Protein AF-A0A5A5RMR4-F1 (afdb_monomer)

Structure (mmCIF, N/CA/C/O backbone):
data_AF-A0A5A5RMR4-F1
#
_entry.id   AF-A0A5A5RMR4-F1
#
loop_
_atom_site.group_PDB
_atom_site.id
_atom_site.type_symbol
_atom_site.label_atom_id
_atom_site.label_alt_id
_atom_site.label_comp_id
_atom_site.label_asym_id
_atom_site.label_entity_id
_atom_site.label_seq_id
_atom_site.pdbx_PDB_ins_code
_atom_site.Cartn_x
_atom_site.Cartn_y
_atom_site.Cartn_z
_atom_site.occupancy
_atom_site.B_iso_or_equiv
_atom_site.auth_seq_id
_atom_site.auth_comp_id
_atom_site.auth_asym_id
_atom_site.auth_atom_id
_atom_site.pdbx_PDB_model_num
ATOM 1 N N . MET A 1 1 ? 25.389 14.254 -3.773 1.00 28.27 1 MET A N 1
ATOM 2 C CA . MET A 1 1 ? 24.203 13.886 -2.973 1.00 28.27 1 MET A CA 1
ATOM 3 C C . MET A 1 1 ? 24.109 12.374 -2.969 1.00 28.27 1 MET A C 1
ATOM 5 O O . MET A 1 1 ? 23.881 11.780 -4.014 1.00 28.27 1 MET A O 1
ATOM 9 N N . THR A 1 2 ? 24.446 11.757 -1.842 1.00 30.94 2 THR A N 1
ATOM 10 C CA . THR A 1 2 ? 24.404 10.305 -1.642 1.00 30.94 2 THR A CA 1
ATOM 11 C C . THR A 1 2 ? 22.964 9.814 -1.767 1.00 30.94 2 THR A C 1
ATOM 13 O O . THR A 1 2 ? 22.045 10.480 -1.295 1.00 30.94 2 THR A O 1
ATOM 16 N N . ALA A 1 3 ? 22.752 8.675 -2.435 1.00 36.84 3 ALA A N 1
ATOM 17 C CA . ALA A 1 3 ? 21.470 7.978 -2.390 1.00 36.84 3 ALA A CA 1
ATOM 18 C C . ALA A 1 3 ? 21.053 7.853 -0.917 1.00 36.84 3 ALA A C 1
ATOM 20 O O . ALA A 1 3 ? 21.857 7.383 -0.109 1.00 36.84 3 ALA A O 1
ATOM 21 N N . GLY A 1 4 ? 19.865 8.358 -0.563 1.00 45.19 4 GLY A N 1
ATOM 22 C CA . GLY A 1 4 ? 19.401 8.360 0.824 1.00 45.19 4 GLY A CA 1
ATOM 23 C C . GLY A 1 4 ? 19.537 6.961 1.413 1.00 45.19 4 GLY A C 1
ATOM 24 O O . GLY A 1 4 ? 19.157 5.982 0.768 1.00 45.19 4 GLY A O 1
ATOM 25 N N . ASN A 1 5 ? 20.139 6.870 2.599 1.00 54.69 5 ASN A N 1
ATOM 26 C CA . ASN A 1 5 ? 20.293 5.608 3.314 1.00 54.69 5 ASN A CA 1
ATOM 27 C C . ASN A 1 5 ? 18.913 4.929 3.409 1.00 54.69 5 ASN A C 1
ATOM 29 O O . ASN A 1 5 ? 17.914 5.611 3.640 1.00 54.69 5 ASN A O 1
ATOM 33 N N . ILE A 1 6 ? 18.847 3.609 3.226 1.00 49.94 6 ILE A N 1
ATOM 34 C CA . ILE A 1 6 ? 17.625 2.803 3.364 1.00 49.94 6 ILE A CA 1
ATOM 35 C C . ILE A 1 6 ? 16.852 3.152 4.644 1.00 49.94 6 ILE A C 1
ATOM 37 O O . ILE A 1 6 ? 15.637 3.312 4.604 1.00 49.94 6 ILE A O 1
ATOM 41 N N . GLU A 1 7 ? 17.553 3.417 5.747 1.00 53.84 7 GLU A N 1
ATOM 42 C CA . GLU A 1 7 ? 16.959 3.861 7.014 1.00 53.84 7 GLU A CA 1
ATOM 43 C C . GLU A 1 7 ? 16.270 5.225 6.943 1.00 53.84 7 GLU A C 1
ATOM 45 O O . GLU A 1 7 ? 15.294 5.484 7.645 1.00 53.84 7 GLU A O 1
ATOM 50 N N . GLU A 1 8 ? 16.773 6.125 6.109 1.00 52.47 8 GLU A N 1
ATOM 51 C CA . GLU A 1 8 ? 16.172 7.431 5.878 1.00 52.47 8 GLU A CA 1
ATOM 52 C C . GLU A 1 8 ? 14.944 7.305 4.979 1.00 52.47 8 GLU A C 1
ATOM 54 O O . GLU A 1 8 ? 13.898 7.877 5.266 1.00 52.47 8 GLU A O 1
ATOM 59 N N . GLN A 1 9 ? 15.030 6.477 3.942 1.00 49.06 9 GLN A N 1
ATOM 60 C CA . GLN A 1 9 ? 13.920 6.247 3.031 1.00 49.06 9 GLN A CA 1
ATOM 61 C C . GLN A 1 9 ? 12.782 5.430 3.668 1.00 49.06 9 GLN A C 1
ATOM 63 O O . GLN A 1 9 ? 11.613 5.728 3.433 1.00 49.06 9 GLN A O 1
ATOM 68 N N . LYS A 1 10 ? 13.086 4.517 4.600 1.00 48.91 10 LYS A N 1
ATOM 69 C CA . LYS A 1 10 ? 12.101 3.886 5.498 1.00 48.91 10 LYS A CA 1
ATOM 70 C C . LYS A 1 10 ? 11.350 4.889 6.374 1.00 48.91 10 LYS A C 1
ATOM 72 O O . LYS A 1 10 ? 10.202 4.637 6.724 1.00 48.91 10 LYS A O 1
ATOM 77 N N . LYS A 1 11 ? 11.963 6.023 6.746 1.00 44.25 11 LYS A N 1
ATOM 78 C CA . LYS A 1 11 ? 11.237 7.089 7.464 1.00 44.25 11 LYS A CA 1
ATOM 79 C C . LYS A 1 11 ? 10.205 7.760 6.566 1.00 44.25 11 LYS A C 1
ATOM 81 O O . LYS A 1 11 ? 9.240 8.272 7.113 1.00 44.25 11 LYS A O 1
ATOM 86 N N . TYR A 1 12 ? 10.410 7.780 5.246 1.00 38.97 12 TYR A N 1
ATOM 87 C CA . TYR A 1 12 ? 9.482 8.351 4.262 1.00 38.97 12 TYR A CA 1
ATOM 88 C C . TYR A 1 12 ? 8.471 7.333 3.708 1.00 38.97 12 TYR A C 1
ATOM 90 O O . TYR A 1 12 ? 7.477 7.746 3.109 1.00 38.97 12 TYR A O 1
ATOM 98 N N . ALA A 1 13 ? 8.700 6.029 3.911 1.00 38.00 13 ALA A N 1
ATOM 99 C CA . ALA A 1 13 ? 7.766 4.970 3.547 1.00 38.00 13 ALA A CA 1
ATOM 100 C C . ALA A 1 13 ? 6.474 5.112 4.365 1.00 38.00 13 ALA A C 1
ATOM 102 O O . ALA A 1 13 ? 6.467 4.961 5.587 1.00 38.00 13 ALA A O 1
ATOM 103 N N . ARG A 1 14 ? 5.375 5.427 3.675 1.00 42.88 14 ARG A N 1
ATOM 104 C CA . ARG A 1 14 ? 4.089 5.743 4.300 1.00 42.88 14 ARG A CA 1
ATOM 105 C C . ARG A 1 14 ? 3.431 4.473 4.831 1.00 42.88 14 ARG A C 1
ATOM 107 O O . ARG A 1 14 ? 3.007 3.610 4.070 1.00 42.88 14 ARG A O 1
ATOM 114 N N . GLY A 1 15 ? 3.297 4.384 6.148 1.00 39.25 15 GLY A N 1
ATOM 115 C CA . GLY A 1 15 ? 2.478 3.378 6.818 1.00 39.25 15 GLY A CA 1
ATOM 116 C C . GLY A 1 15 ? 2.772 3.313 8.319 1.00 39.25 15 GLY A C 1
ATOM 117 O O . GLY A 1 15 ? 3.911 3.563 8.722 1.00 39.25 15 GLY A O 1
ATOM 118 N N . PRO A 1 16 ? 1.784 2.977 9.176 1.00 33.75 16 PRO A N 1
ATOM 119 C CA . PRO A 1 16 ? 2.041 2.596 10.555 1.00 33.75 16 PRO A CA 1
ATOM 120 C C . PRO A 1 16 ? 3.264 1.710 10.658 1.00 33.75 16 PRO A C 1
ATOM 122 O O . PRO A 1 16 ? 3.409 0.737 9.926 1.00 33.75 16 PRO A O 1
ATOM 125 N N . MET A 1 17 ? 4.131 2.066 11.597 1.00 41.69 17 MET A N 1
ATOM 126 C CA . MET A 1 17 ? 5.312 1.307 12.002 1.00 41.69 17 MET A CA 1
ATOM 127 C C . MET A 1 17 ? 6.593 1.481 11.174 1.00 41.69 17 MET A C 1
ATOM 129 O O . MET A 1 17 ? 7.562 0.802 11.496 1.00 41.69 17 MET A O 1
ATOM 133 N N . LYS A 1 18 ? 6.668 2.372 10.169 1.00 43.31 18 LYS A N 1
ATOM 134 C CA . LYS A 1 18 ? 7.776 2.359 9.175 1.00 43.31 18 LYS A CA 1
ATOM 135 C C . LYS A 1 18 ? 7.834 1.039 8.376 1.00 43.31 18 LYS A C 1
ATOM 137 O O . LYS A 1 18 ? 8.877 0.677 7.840 1.00 43.31 18 LYS A O 1
ATOM 142 N N . LEU A 1 19 ? 6.705 0.323 8.328 1.00 45.69 19 LEU A N 1
ATOM 143 C CA . LEU A 1 19 ? 6.502 -0.989 7.698 1.00 45.69 19 LEU A CA 1
ATOM 144 C C . LEU A 1 19 ? 5.501 -0.901 6.529 1.00 45.69 19 LEU A C 1
ATOM 146 O O . LEU A 1 19 ? 4.796 -1.860 6.240 1.00 45.69 19 LEU A O 1
ATOM 150 N N . GLY A 1 20 ? 5.356 0.282 5.918 1.00 52.75 20 GLY A N 1
ATOM 151 C CA . GLY A 1 20 ? 4.362 0.553 4.868 1.00 52.75 20 GLY A CA 1
ATOM 152 C C . GLY A 1 20 ? 4.315 -0.486 3.735 1.00 52.75 20 GLY A C 1
ATOM 153 O O . GLY A 1 20 ? 3.216 -0.876 3.335 1.00 52.75 20 GLY A O 1
ATOM 154 N N . PRO A 1 21 ? 5.464 -0.983 3.254 1.00 60.75 21 PRO A N 1
ATOM 155 C CA . PRO A 1 21 ? 5.503 -2.085 2.304 1.00 60.75 21 PRO A CA 1
ATOM 156 C C . PRO A 1 21 ? 5.775 -3.445 2.936 1.00 60.75 21 PRO A C 1
ATOM 158 O O . PRO A 1 21 ? 6.495 -3.558 3.925 1.00 60.75 21 PRO A O 1
ATOM 161 N N . ASN A 1 22 ? 5.281 -4.492 2.272 1.00 68.69 22 ASN A N 1
ATOM 162 C CA . ASN A 1 22 ? 5.687 -5.869 2.544 1.00 68.69 22 ASN A CA 1
ATOM 163 C C . ASN A 1 22 ? 7.180 -6.059 2.265 1.00 68.69 22 ASN A C 1
ATOM 165 O O . ASN A 1 22 ? 7.871 -6.765 2.992 1.00 68.69 22 ASN A O 1
ATOM 169 N N . VAL A 1 23 ? 7.663 -5.416 1.202 1.00 74.69 23 VAL A N 1
ATOM 170 C CA . VAL A 1 23 ? 9.029 -5.565 0.715 1.00 74.69 23 VAL A CA 1
ATOM 171 C C . VAL A 1 23 ? 9.609 -4.207 0.379 1.00 74.69 23 VAL A C 1
ATOM 173 O O . VAL A 1 23 ? 8.989 -3.407 -0.319 1.00 74.69 23 VAL A O 1
ATOM 176 N N . TYR A 1 24 ? 10.839 -3.981 0.820 1.00 77.19 24 TYR A N 1
ATOM 177 C CA . TYR A 1 24 ? 11.591 -2.781 0.506 1.00 77.19 24 TYR A CA 1
ATOM 178 C C . TYR A 1 24 ? 12.859 -3.134 -0.272 1.00 77.19 24 TYR A C 1
ATOM 180 O O . TYR A 1 24 ? 13.677 -3.915 0.214 1.00 77.19 24 TYR A O 1
ATOM 188 N N . ILE A 1 25 ? 13.036 -2.571 -1.472 1.00 79.75 25 ILE A N 1
ATOM 189 C CA . ILE A 1 25 ? 14.129 -2.959 -2.376 1.00 79.75 25 ILE A CA 1
ATOM 190 C C . ILE A 1 25 ? 15.064 -1.770 -2.661 1.00 79.75 25 ILE A C 1
ATOM 192 O O . ILE A 1 25 ? 14.692 -0.863 -3.421 1.00 79.75 25 ILE A O 1
ATOM 196 N N . PRO A 1 26 ? 16.295 -1.761 -2.102 1.00 78.62 26 PRO A N 1
ATOM 197 C CA . PRO A 1 26 ? 17.270 -0.693 -2.316 1.00 78.62 26 PRO A CA 1
ATOM 198 C C . PRO A 1 26 ? 17.795 -0.652 -3.755 1.00 78.62 26 PRO A C 1
ATOM 200 O O . PRO A 1 26 ? 17.738 -1.634 -4.490 1.00 78.62 26 PRO A O 1
ATOM 203 N N . ARG A 1 27 ? 18.373 0.490 -4.157 1.00 77.38 27 ARG A N 1
ATOM 204 C CA . ARG A 1 27 ? 18.969 0.658 -5.499 1.00 77.38 27 ARG A CA 1
ATOM 205 C C . ARG A 1 27 ? 20.159 -0.266 -5.764 1.00 77.38 27 ARG A C 1
ATOM 207 O O . ARG A 1 27 ? 20.447 -0.548 -6.922 1.00 77.38 27 ARG A O 1
ATOM 214 N N . LYS A 1 28 ? 20.894 -0.686 -4.736 1.00 74.44 28 LYS A N 1
ATOM 215 C CA . LYS A 1 28 ? 22.056 -1.580 -4.846 1.00 74.44 28 LYS A CA 1
ATOM 216 C C . LYS A 1 28 ? 22.087 -2.510 -3.640 1.00 74.44 28 LYS A C 1
ATOM 218 O O . LYS A 1 28 ? 21.608 -2.128 -2.577 1.00 74.44 28 LYS A O 1
ATOM 223 N N . GLN A 1 29 ? 22.699 -3.677 -3.809 1.00 70.12 29 GLN A N 1
ATOM 224 C CA . GLN A 1 29 ? 23.001 -4.574 -2.702 1.00 70.12 29 GLN A CA 1
ATOM 225 C C . GLN A 1 29 ? 23.927 -3.870 -1.703 1.00 70.12 29 GLN A C 1
ATOM 227 O O . GLN A 1 29 ? 24.976 -3.349 -2.087 1.00 70.12 29 GLN A O 1
ATOM 232 N N . ASN A 1 30 ? 23.565 -3.872 -0.425 1.00 64.38 30 ASN A N 1
ATOM 233 C CA . ASN A 1 30 ? 24.450 -3.464 0.657 1.00 64.38 30 ASN A CA 1
ATOM 234 C C . ASN A 1 30 ? 24.575 -4.624 1.655 1.00 64.38 30 ASN A C 1
ATOM 236 O O . ASN A 1 30 ? 23.589 -5.219 2.081 1.00 64.38 30 ASN A O 1
ATOM 240 N N . SER A 1 31 ? 25.812 -4.972 2.015 1.00 50.00 31 SER A N 1
ATOM 241 C CA . SER A 1 31 ? 26.145 -6.121 2.872 1.00 50.00 31 SER A CA 1
ATOM 242 C C . SER A 1 31 ? 25.616 -6.006 4.308 1.00 50.00 31 SER A C 1
ATOM 244 O O . SER A 1 31 ? 25.685 -6.970 5.067 1.00 50.00 31 SER A O 1
ATOM 246 N N . ARG A 1 32 ? 25.076 -4.841 4.688 1.00 52.81 32 ARG A N 1
ATOM 247 C CA . ARG A 1 32 ? 24.415 -4.597 5.978 1.00 52.81 32 ARG A CA 1
ATOM 248 C C . ARG A 1 32 ? 22.890 -4.717 5.934 1.00 52.81 32 ARG A C 1
ATOM 250 O O . ARG A 1 32 ? 22.271 -4.589 6.988 1.00 52.81 32 ARG A O 1
ATOM 257 N N . ASP A 1 33 ? 22.290 -4.971 4.772 1.00 54.28 33 ASP A N 1
ATOM 258 C CA . ASP A 1 33 ? 20.834 -4.983 4.600 1.00 54.28 33 ASP A CA 1
ATOM 259 C C . ASP A 1 33 ? 20.218 -6.289 5.140 1.00 54.28 33 ASP A C 1
ATOM 261 O O . ASP A 1 33 ? 19.700 -7.123 4.396 1.00 54.28 33 ASP A O 1
ATOM 265 N N . ARG A 1 34 ? 20.235 -6.452 6.472 1.00 48.78 34 ARG A N 1
ATOM 266 C CA . ARG A 1 34 ? 19.419 -7.449 7.194 1.00 48.78 34 ARG A CA 1
ATOM 267 C C . ARG A 1 34 ? 17.926 -7.327 6.853 1.00 48.78 34 ARG A C 1
ATOM 269 O O . ARG A 1 34 ? 17.193 -8.293 6.979 1.00 48.78 34 ARG A O 1
ATOM 276 N N . ASP A 1 35 ? 17.493 -6.185 6.329 1.00 46.75 35 ASP A N 1
ATOM 277 C CA . ASP A 1 35 ? 16.102 -5.889 5.973 1.00 46.75 35 ASP A CA 1
ATOM 278 C C . ASP A 1 35 ? 15.560 -6.658 4.762 1.00 46.75 35 ASP A C 1
ATOM 280 O O . ASP A 1 35 ? 14.358 -6.913 4.678 1.00 46.75 35 ASP A O 1
ATOM 284 N N . ILE A 1 36 ? 16.431 -7.064 3.830 1.00 51.00 36 ILE A N 1
ATOM 285 C CA . ILE A 1 36 ? 16.049 -7.996 2.754 1.00 51.00 36 ILE A CA 1
ATOM 286 C C . ILE A 1 36 ? 15.745 -9.374 3.360 1.00 51.00 36 ILE A C 1
ATOM 288 O O . ILE A 1 36 ? 14.897 -10.095 2.857 1.00 51.00 36 ILE A O 1
ATOM 292 N N . LEU A 1 37 ? 16.396 -9.736 4.468 1.00 44.16 37 LEU A N 1
ATOM 293 C CA . LEU A 1 37 ? 16.128 -10.983 5.185 1.00 44.16 37 LEU A CA 1
ATOM 294 C C . LEU A 1 37 ? 14.903 -10.851 6.114 1.00 44.16 37 LEU A C 1
ATOM 296 O O . LEU A 1 37 ? 14.108 -11.783 6.189 1.00 44.16 37 LEU A O 1
ATOM 300 N N . ASP A 1 38 ? 14.676 -9.687 6.733 1.00 46.81 38 ASP A N 1
ATOM 301 C CA . ASP A 1 38 ? 13.510 -9.444 7.604 1.00 46.81 38 ASP A CA 1
ATOM 302 C C . ASP A 1 38 ? 12.188 -9.267 6.826 1.00 46.81 38 ASP A C 1
ATOM 304 O O . ASP A 1 38 ? 11.121 -9.594 7.346 1.00 46.81 38 ASP A O 1
ATOM 308 N N . SER A 1 39 ? 12.229 -8.799 5.571 1.00 48.66 39 SER A N 1
ATOM 309 C CA . SER A 1 39 ? 11.047 -8.754 4.684 1.00 48.66 39 SER A CA 1
ATOM 310 C C . SER A 1 39 ? 10.621 -10.135 4.170 1.00 48.66 39 SER A C 1
ATOM 312 O O . SER A 1 39 ? 9.464 -10.318 3.808 1.00 48.66 39 SER A O 1
ATOM 314 N N . ILE A 1 40 ? 11.519 -11.127 4.213 1.00 48.22 40 ILE A N 1
ATOM 315 C CA . ILE A 1 40 ? 11.213 -12.545 3.956 1.00 48.22 40 ILE A CA 1
ATOM 316 C C . ILE A 1 40 ? 10.611 -13.218 5.207 1.00 48.22 40 ILE A C 1
ATOM 318 O O . ILE A 1 40 ? 9.894 -14.208 5.089 1.00 48.22 40 ILE A O 1
ATOM 322 N N . ALA A 1 41 ? 10.855 -12.682 6.409 1.00 43.69 41 ALA A N 1
ATOM 323 C CA . ALA A 1 41 ? 10.377 -13.258 7.671 1.00 43.69 41 ALA A CA 1
ATOM 324 C C . ALA A 1 41 ? 8.893 -12.968 7.979 1.00 43.69 41 ALA A C 1
ATOM 326 O O . ALA A 1 41 ? 8.356 -13.483 8.960 1.00 43.69 41 ALA A O 1
ATOM 327 N N . ARG A 1 42 ? 8.226 -12.144 7.162 1.00 56.12 42 ARG A N 1
ATOM 328 C CA . ARG A 1 42 ? 6.813 -11.782 7.313 1.00 56.12 42 ARG A CA 1
ATOM 329 C C . ARG A 1 42 ? 5.965 -12.460 6.245 1.00 56.12 42 ARG A C 1
ATOM 331 O O . ARG A 1 42 ? 6.355 -12.428 5.080 1.00 56.12 42 ARG A O 1
ATOM 338 N N . PRO A 1 43 ? 4.797 -13.035 6.588 1.00 65.69 43 PRO A N 1
ATOM 339 C CA . PRO A 1 43 ? 3.880 -13.546 5.577 1.00 65.69 43 PRO A CA 1
ATOM 340 C C . PRO A 1 43 ? 3.570 -12.456 4.545 1.00 65.69 43 PRO A C 1
ATOM 342 O O . PRO A 1 43 ? 3.173 -11.355 4.914 1.00 65.69 43 PRO A O 1
ATOM 345 N N . PHE A 1 44 ? 3.670 -12.745 3.244 1.00 70.06 44 PHE A N 1
ATOM 346 C CA . PHE A 1 44 ? 3.351 -11.741 2.224 1.00 70.06 44 PHE A CA 1
ATOM 347 C C . PHE A 1 44 ? 1.914 -11.230 2.349 1.00 70.06 44 PHE A C 1
ATOM 349 O O . PHE A 1 44 ? 1.665 -10.087 2.006 1.00 70.06 44 PHE A O 1
ATOM 356 N N . PHE A 1 45 ? 0.992 -12.012 2.920 1.00 72.19 45 PHE A N 1
ATOM 357 C CA . PHE A 1 45 ? -0.444 -11.725 3.039 1.00 72.19 45 PHE A CA 1
ATOM 358 C C . PHE A 1 45 ? -0.910 -11.504 4.495 1.00 72.19 45 PHE A C 1
ATOM 360 O O . PHE A 1 45 ? -1.898 -12.088 4.937 1.00 72.19 45 PHE A O 1
ATOM 367 N N . GLU A 1 46 ? -0.185 -10.687 5.274 1.00 68.00 46 GLU A N 1
ATOM 368 C CA . GLU A 1 46 ? -0.560 -10.386 6.672 1.00 68.00 46 GLU A CA 1
ATOM 369 C C . GLU A 1 46 ? -1.931 -9.710 6.800 1.00 68.00 46 GLU A C 1
ATOM 371 O O . GLU A 1 46 ? -2.270 -8.829 6.012 1.00 68.00 46 GLU A O 1
ATOM 376 N N . ARG A 1 47 ? -2.672 -10.051 7.865 1.00 64.50 47 ARG A N 1
ATOM 377 C CA . ARG A 1 47 ? -3.988 -9.467 8.163 1.00 64.50 47 ARG A CA 1
ATOM 378 C C . ARG A 1 47 ? -3.920 -8.028 8.671 1.00 64.50 47 ARG A C 1
ATOM 380 O O . ARG A 1 47 ? -4.781 -7.250 8.300 1.00 64.50 47 ARG A O 1
ATOM 387 N N . HIS A 1 48 ? -2.923 -7.639 9.468 1.00 61.09 48 HIS A N 1
ATOM 388 C CA . HIS A 1 48 ? -2.923 -6.350 10.185 1.00 61.09 48 HIS A CA 1
ATOM 389 C C . HIS A 1 48 ? -2.047 -5.286 9.530 1.00 61.09 48 HIS A C 1
ATOM 391 O O . HIS A 1 48 ? -1.104 -4.757 10.123 1.00 61.09 48 HIS A O 1
ATOM 397 N N . ARG A 1 49 ? -2.353 -4.956 8.270 1.00 61.47 49 ARG A N 1
ATOM 398 C CA . ARG A 1 49 ? -1.476 -4.059 7.524 1.00 61.47 49 ARG A CA 1
ATOM 399 C C . ARG A 1 49 ? -1.638 -2.591 7.851 1.00 61.47 49 ARG A C 1
ATOM 401 O O . ARG A 1 49 ? -2.757 -2.078 7.992 1.00 61.47 49 ARG A O 1
ATOM 408 N N . PRO A 1 50 ? -0.508 -1.875 7.824 1.00 52.59 50 PRO A N 1
ATOM 409 C CA . PRO A 1 50 ? -0.509 -0.479 8.132 1.00 52.59 50 PRO A CA 1
ATOM 410 C C . PRO A 1 50 ? -1.162 0.414 7.059 1.00 52.59 50 PRO A C 1
ATOM 412 O O . PRO A 1 50 ? -1.766 1.439 7.367 1.00 52.59 50 PRO A O 1
ATOM 415 N N . THR A 1 51 ? -1.118 0.026 5.791 1.00 57.16 51 THR A N 1
ATOM 416 C CA . THR A 1 51 ? -1.633 0.814 4.653 1.00 57.16 51 THR A CA 1
ATOM 417 C C . THR A 1 51 ? -3.148 0.702 4.433 1.00 57.16 51 THR A C 1
ATOM 419 O O . THR A 1 51 ? -3.681 1.269 3.482 1.00 57.16 51 THR A O 1
ATOM 422 N N . ALA A 1 52 ? -3.855 0.030 5.346 1.00 58.94 52 ALA A N 1
ATOM 423 C CA . ALA A 1 52 ? -5.298 -0.217 5.341 1.00 58.94 52 ALA A CA 1
ATOM 424 C C . ALA A 1 52 ? -6.182 0.979 4.932 1.00 58.94 52 ALA A C 1
ATOM 426 O O . ALA A 1 52 ? -7.165 0.808 4.219 1.00 58.94 52 ALA A O 1
ATOM 427 N N . THR A 1 53 ? -5.822 2.196 5.345 1.00 59.09 53 THR A N 1
ATOM 428 C CA . THR A 1 53 ? -6.609 3.410 5.071 1.00 59.09 53 THR A CA 1
ATOM 429 C C . THR A 1 53 ? -6.708 3.768 3.589 1.00 59.09 53 THR A C 1
ATOM 431 O O . THR A 1 53 ? -7.737 4.291 3.168 1.00 59.09 53 THR A O 1
ATOM 434 N N . PHE A 1 54 ? -5.678 3.490 2.786 1.00 61.53 54 PHE A N 1
ATOM 435 C CA . PHE A 1 54 ? -5.711 3.771 1.347 1.00 61.53 54 PHE A CA 1
ATOM 436 C C . PHE A 1 54 ? -6.684 2.845 0.613 1.00 61.53 54 PHE A C 1
ATOM 438 O O . PHE A 1 54 ? -7.419 3.286 -0.266 1.00 61.53 54 PHE A O 1
ATOM 445 N N . TYR A 1 55 ? -6.762 1.582 1.032 1.00 62.66 55 TYR A N 1
ATOM 446 C CA . TYR A 1 55 ? -7.707 0.614 0.476 1.00 62.66 55 TYR A CA 1
ATOM 447 C C . TYR A 1 55 ? -9.164 1.016 0.708 1.00 62.66 55 TYR A C 1
ATOM 449 O O . TYR A 1 55 ? -9.992 0.896 -0.191 1.00 62.66 55 TYR A O 1
ATOM 457 N N . GLU A 1 56 ? -9.463 1.549 1.890 1.00 64.44 56 GLU A N 1
ATOM 458 C CA . GLU A 1 56 ? -10.793 2.053 2.236 1.00 64.44 56 GLU A CA 1
ATOM 459 C C . GLU A 1 56 ? -11.175 3.292 1.412 1.00 64.44 56 GLU A C 1
ATOM 461 O O . GLU A 1 56 ? -12.326 3.434 1.006 1.00 64.44 56 GLU A O 1
ATOM 466 N N . GLN A 1 57 ? -10.214 4.185 1.140 1.00 61.25 57 GLN A N 1
ATOM 467 C CA . GLN A 1 57 ? -10.432 5.349 0.273 1.00 61.25 57 GLN A CA 1
ATOM 468 C C . GLN A 1 57 ? -10.730 4.936 -1.172 1.00 61.25 57 GLN A C 1
ATOM 470 O O . GLN A 1 57 ? -11.487 5.625 -1.853 1.00 61.25 57 GLN A O 1
ATOM 475 N N . ALA A 1 58 ? -10.159 3.813 -1.619 1.00 57.41 58 ALA A N 1
ATOM 476 C CA . ALA A 1 58 ? -10.236 3.376 -3.004 1.00 57.41 58 ALA A CA 1
ATOM 477 C C . ALA A 1 58 ? -11.597 2.870 -3.461 1.00 57.41 58 ALA A C 1
ATOM 479 O O . ALA A 1 58 ? -11.954 3.001 -4.627 1.00 57.41 58 ALA A O 1
ATOM 480 N N . ALA A 1 59 ? -12.354 2.286 -2.543 1.00 61.19 59 ALA A N 1
ATOM 481 C CA . ALA A 1 59 ? -13.687 1.788 -2.833 1.00 61.19 59 ALA A CA 1
ATOM 482 C C . ALA A 1 59 ? -14.789 2.823 -2.546 1.00 61.19 59 ALA A C 1
ATOM 484 O O . ALA A 1 59 ? -15.957 2.513 -2.742 1.00 61.19 59 ALA A O 1
ATOM 485 N N . GLU A 1 60 ? -14.421 4.009 -2.033 1.00 64.19 60 GLU A N 1
ATOM 486 C CA . GLU A 1 60 ? -15.326 5.095 -1.617 1.00 64.19 60 GLU A CA 1
ATOM 487 C C . GLU A 1 60 ? -16.553 4.615 -0.813 1.00 64.19 60 GLU A C 1
ATOM 489 O O . GLU A 1 60 ? -17.633 5.190 -0.877 1.00 64.19 60 GLU A O 1
ATOM 494 N N . MET A 1 61 ? -16.381 3.559 -0.006 1.00 75.75 61 MET A N 1
ATOM 495 C CA . MET A 1 61 ? -17.472 2.959 0.782 1.00 75.75 61 MET A CA 1
ATOM 496 C C . MET A 1 61 ? -18.104 3.984 1.732 1.00 75.75 61 MET A C 1
ATOM 498 O O . MET A 1 61 ? -19.305 3.959 1.989 1.00 75.75 61 MET A O 1
ATOM 502 N N . LEU A 1 62 ? -17.270 4.890 2.253 1.00 80.06 62 LEU A N 1
ATOM 503 C CA . LEU A 1 62 ? -17.675 6.099 2.955 1.00 80.06 62 LEU A CA 1
ATOM 504 C C . LEU A 1 62 ? -16.693 7.241 2.655 1.00 80.06 62 LEU A C 1
ATOM 506 O O . LEU A 1 62 ? -15.479 7.002 2.615 1.00 80.06 62 LEU A O 1
ATOM 510 N N . PRO A 1 63 ? -17.174 8.497 2.565 1.00 81.62 63 PRO A N 1
ATOM 511 C CA . PRO A 1 63 ? -16.304 9.665 2.562 1.00 81.62 63 PRO A CA 1
ATOM 512 C C . PRO A 1 63 ? -15.372 9.669 3.780 1.00 81.62 63 PRO A C 1
ATOM 514 O O . PRO A 1 63 ? -15.790 9.355 4.899 1.00 81.62 63 PRO A O 1
ATOM 517 N N . ALA A 1 64 ? -14.108 10.049 3.571 1.00 78.81 64 ALA A N 1
ATOM 518 C CA . ALA A 1 64 ? -13.070 9.961 4.601 1.00 78.81 64 ALA A CA 1
ATOM 519 C C . ALA A 1 64 ? -13.434 10.727 5.884 1.00 78.81 64 ALA A C 1
ATOM 521 O O . ALA A 1 64 ? -13.264 10.187 6.973 1.00 78.81 64 ALA A O 1
ATOM 522 N N . ASP A 1 65 ? -13.991 11.934 5.764 1.00 83.06 65 ASP A N 1
ATOM 523 C CA . ASP A 1 65 ? -14.386 12.742 6.923 1.00 83.06 65 ASP A CA 1
ATOM 524 C C . ASP A 1 65 ? -15.537 12.092 7.703 1.00 83.06 65 ASP A C 1
ATOM 526 O O . ASP A 1 65 ? -15.503 12.043 8.932 1.00 83.06 65 ASP A O 1
ATOM 530 N N . THR A 1 66 ? -16.521 11.515 7.003 1.00 87.81 66 THR A N 1
ATOM 531 C CA . THR A 1 66 ? -17.625 10.777 7.632 1.00 87.81 66 THR A CA 1
ATOM 532 C C . THR A 1 66 ? -17.118 9.531 8.349 1.00 87.81 66 THR A C 1
ATOM 534 O O . THR A 1 66 ? -17.485 9.294 9.498 1.00 87.81 66 THR A O 1
ATOM 537 N N . ARG A 1 67 ? -16.251 8.740 7.708 1.00 88.81 67 ARG A N 1
ATOM 538 C CA . ARG A 1 67 ? -15.632 7.560 8.324 1.00 88.81 67 ARG A CA 1
ATOM 539 C C . ARG A 1 67 ? -14.845 7.949 9.576 1.00 88.81 67 ARG A C 1
ATOM 541 O O . ARG A 1 67 ? -15.053 7.361 10.634 1.00 88.81 67 ARG A O 1
ATOM 548 N N . ASP A 1 68 ? -13.972 8.945 9.464 1.00 90.06 68 ASP A N 1
ATOM 549 C CA . ASP A 1 68 ? -13.116 9.402 10.559 1.00 90.06 68 ASP A CA 1
ATOM 550 C C . ASP A 1 68 ? -13.964 9.944 11.730 1.00 90.06 68 ASP A C 1
ATOM 552 O O . ASP A 1 68 ? -13.651 9.683 12.892 1.00 90.06 68 ASP A O 1
ATOM 556 N N . GLN A 1 69 ? -15.083 10.624 11.448 1.00 91.38 69 GLN A N 1
ATOM 557 C CA . GLN A 1 69 ? -16.049 11.057 12.460 1.00 91.38 69 GLN A CA 1
ATOM 558 C C . GLN A 1 69 ? -16.732 9.875 13.162 1.00 91.38 69 GLN A C 1
ATOM 560 O O . GLN A 1 69 ? -16.796 9.864 14.391 1.00 91.38 69 GLN A O 1
ATOM 565 N N . LEU A 1 70 ? -17.215 8.874 12.417 1.00 92.88 70 LEU A N 1
ATOM 566 C CA . LEU A 1 70 ? -17.861 7.685 12.991 1.00 92.88 70 LEU A CA 1
ATOM 567 C C . LEU A 1 70 ? -16.913 6.908 13.906 1.00 92.88 70 LEU A C 1
ATOM 569 O O . LEU A 1 70 ? -17.315 6.483 14.988 1.00 92.88 70 LEU A O 1
ATOM 573 N N . VAL A 1 71 ? -15.652 6.770 13.488 1.00 93.69 71 VAL A N 1
ATOM 574 C CA . VAL A 1 71 ? -14.591 6.127 14.271 1.00 93.69 71 VAL A CA 1
ATOM 575 C C . VAL A 1 71 ? -14.356 6.873 15.589 1.00 93.69 71 VAL A C 1
ATOM 577 O O . VAL A 1 71 ? -14.371 6.260 16.655 1.00 93.69 71 VAL A O 1
ATOM 580 N N . ARG A 1 72 ? -14.207 8.204 15.545 1.00 94.62 72 ARG A N 1
ATOM 581 C CA . ARG A 1 72 ? -14.022 9.036 16.750 1.00 94.62 72 ARG A CA 1
ATOM 582 C C . ARG A 1 72 ? -15.238 8.990 17.673 1.00 94.62 72 ARG A C 1
ATOM 584 O O . ARG A 1 72 ? -15.075 8.864 18.880 1.00 94.62 72 ARG A O 1
ATOM 591 N N . GLN A 1 73 ? -16.451 9.063 17.126 1.00 93.44 73 GLN A N 1
ATOM 592 C CA . GLN A 1 73 ? -17.685 8.962 17.909 1.00 93.44 73 GLN A CA 1
ATOM 593 C C . GLN A 1 73 ? -17.783 7.618 18.624 1.00 93.44 73 GLN A C 1
ATOM 595 O O . GLN A 1 73 ? -18.030 7.588 19.827 1.00 93.44 73 GLN A O 1
ATOM 600 N N . LEU A 1 74 ? -17.548 6.515 17.904 1.00 94.31 74 LEU A N 1
ATOM 601 C CA . LEU A 1 74 ? -17.559 5.188 18.509 1.00 94.31 74 LEU A CA 1
ATOM 602 C C . LEU A 1 74 ? -16.516 5.100 19.621 1.00 94.31 74 LEU A C 1
ATOM 604 O O . LEU A 1 74 ? -16.830 4.648 20.718 1.00 94.31 74 LEU A O 1
ATOM 608 N N . TRP A 1 75 ? -15.302 5.592 19.366 1.00 95.06 75 TRP A N 1
ATOM 609 C CA . TRP A 1 75 ? -14.253 5.652 20.371 1.00 95.06 75 TRP A CA 1
ATOM 610 C C . TRP A 1 75 ? -14.722 6.377 21.633 1.00 95.06 75 TRP A C 1
ATOM 612 O O . TRP A 1 75 ? -14.692 5.769 22.700 1.00 95.06 75 TRP A O 1
ATOM 622 N N . GLN A 1 76 ? -15.237 7.607 21.530 1.00 93.06 76 GLN A N 1
ATOM 623 C CA . GLN A 1 76 ? -15.692 8.389 22.689 1.00 93.06 76 GLN A CA 1
ATOM 624 C C . GLN A 1 76 ? -16.818 7.706 23.485 1.00 93.06 76 GLN A C 1
ATOM 626 O O . GLN A 1 76 ? -16.840 7.812 24.707 1.00 93.06 76 GLN A O 1
ATOM 631 N N . LEU A 1 77 ? -17.695 6.949 22.821 1.00 91.62 77 LEU A N 1
ATOM 632 C CA . LEU A 1 77 ? -18.803 6.223 23.459 1.00 91.62 77 LEU A CA 1
ATOM 633 C C . LEU A 1 77 ? -18.402 4.858 24.045 1.00 91.62 77 LEU A C 1
ATOM 635 O O . LEU A 1 77 ? -19.147 4.281 24.834 1.00 91.62 77 LEU A O 1
ATOM 639 N N . THR A 1 78 ? -17.242 4.322 23.665 1.00 94.62 78 THR A N 1
ATOM 640 C CA . THR A 1 78 ? -16.799 2.987 24.087 1.00 94.62 78 THR A CA 1
ATOM 641 C C . THR A 1 78 ? -16.149 3.036 25.479 1.00 94.62 78 THR A C 1
ATOM 643 O O . THR A 1 78 ? -15.262 3.862 25.689 1.00 94.62 78 THR A O 1
ATOM 646 N N . PRO A 1 79 ? -16.504 2.148 26.426 1.00 94.19 79 PRO A N 1
ATOM 647 C CA . PRO A 1 79 ? -15.819 2.029 27.717 1.00 94.19 79 PRO A CA 1
ATOM 648 C C . PRO A 1 79 ? -14.310 1.764 27.585 1.00 94.19 79 PRO A C 1
ATOM 650 O O . PRO A 1 79 ? -13.883 1.020 26.700 1.00 94.19 79 PRO A O 1
ATOM 653 N N . GLU A 1 80 ? -13.495 2.299 28.504 1.00 93.88 80 GLU A N 1
ATOM 654 C CA . GLU A 1 80 ? -12.026 2.153 28.452 1.00 93.88 80 GLU A CA 1
ATOM 655 C C . GLU A 1 80 ? -11.572 0.687 28.442 1.00 93.88 80 GLU A C 1
ATOM 657 O O . GLU A 1 80 ? -10.645 0.331 27.721 1.00 93.88 80 GLU A O 1
ATOM 662 N N . THR A 1 81 ? -12.274 -0.193 29.158 1.00 93.75 81 THR A N 1
ATOM 663 C CA . THR A 1 81 ? -11.993 -1.636 29.168 1.00 93.75 81 THR A CA 1
ATOM 664 C C . THR A 1 81 ? -12.103 -2.265 27.774 1.00 93.75 81 THR A C 1
ATOM 666 O O . THR A 1 81 ? -11.252 -3.065 27.385 1.00 93.75 81 THR A O 1
ATOM 669 N N . ILE A 1 82 ? -13.108 -1.867 26.987 1.00 94.00 82 ILE A N 1
ATOM 670 C CA . ILE A 1 82 ? -13.305 -2.344 25.611 1.00 94.00 82 ILE A CA 1
ATOM 671 C C . ILE A 1 82 ? -12.287 -1.690 24.669 1.00 94.00 82 ILE A C 1
ATOM 673 O O . ILE A 1 82 ? -11.736 -2.369 23.804 1.00 94.00 82 ILE A O 1
ATOM 677 N N . ARG A 1 83 ? -11.976 -0.401 24.861 1.00 94.38 83 ARG A N 1
ATOM 678 C CA . ARG A 1 83 ? -10.945 0.314 24.088 1.00 94.38 83 ARG A CA 1
ATOM 679 C C . ARG A 1 83 ? -9.568 -0.338 24.213 1.00 94.38 83 ARG A C 1
ATOM 681 O O . ARG A 1 83 ? -8.922 -0.591 23.198 1.00 94.38 83 ARG A O 1
ATOM 688 N N . VAL A 1 84 ? -9.142 -0.641 25.441 1.00 91.94 84 VAL A N 1
ATOM 689 C CA . VAL A 1 84 ? -7.860 -1.306 25.729 1.00 91.94 84 VAL A CA 1
ATOM 690 C C . VAL A 1 84 ? -7.802 -2.672 25.049 1.00 91.94 84 VAL A C 1
ATOM 692 O O . VAL A 1 84 ? -6.828 -2.980 24.365 1.00 91.94 84 VAL A O 1
ATOM 695 N N . LYS A 1 85 ? -8.871 -3.469 25.154 1.00 90.62 85 LYS A N 1
ATOM 696 C CA . LYS A 1 85 ? -8.942 -4.765 24.471 1.00 90.62 85 LYS A CA 1
ATOM 697 C C . LYS A 1 85 ? -8.941 -4.624 22.944 1.00 90.62 85 LYS A C 1
ATOM 699 O O . LYS A 1 85 ? -8.306 -5.423 22.264 1.00 90.62 85 LYS A O 1
ATOM 704 N N . GLY A 1 86 ? -9.607 -3.603 22.406 1.00 90.81 86 GLY A N 1
ATOM 705 C CA . GLY A 1 86 ? -9.592 -3.288 20.978 1.00 90.81 86 GLY A CA 1
ATOM 706 C C . GLY A 1 86 ? -8.183 -2.998 20.458 1.00 90.81 86 GLY A C 1
ATOM 707 O O . GLY A 1 86 ? -7.792 -3.535 19.425 1.00 90.81 86 GLY A O 1
ATOM 708 N N . PHE A 1 87 ? -7.389 -2.213 21.193 1.00 90.06 87 PHE A N 1
ATOM 709 C CA . PHE A 1 87 ? -5.986 -1.979 20.840 1.00 90.06 87 PHE A CA 1
ATOM 710 C C . PHE A 1 87 ? -5.112 -3.221 20.981 1.00 90.06 87 PHE A C 1
ATOM 712 O O . PHE A 1 87 ? -4.292 -3.466 20.101 1.00 90.06 87 PHE A O 1
ATOM 719 N N . ALA A 1 88 ? -5.309 -4.019 22.033 1.00 87.19 88 ALA A N 1
ATOM 720 C CA . ALA A 1 88 ? -4.572 -5.266 22.210 1.00 87.19 88 ALA A CA 1
ATOM 721 C C . ALA A 1 88 ? -4.765 -6.213 21.012 1.00 87.19 88 ALA A C 1
ATOM 723 O O . ALA A 1 88 ? -3.786 -6.736 20.490 1.00 87.19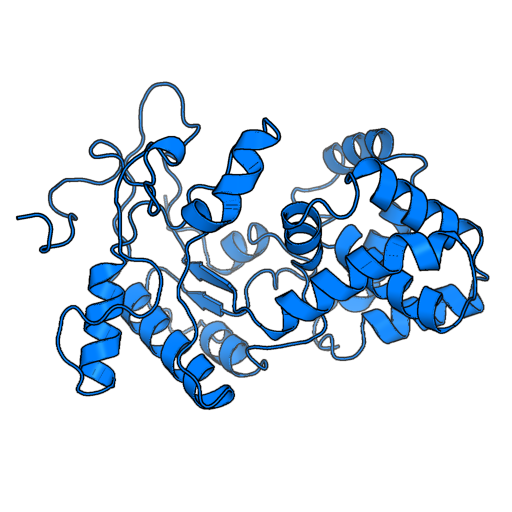 88 ALA A O 1
ATOM 724 N N . LEU A 1 89 ? -6.004 -6.358 20.527 1.00 84.94 89 LEU A N 1
ATOM 725 C CA . LEU A 1 89 ? -6.318 -7.148 19.331 1.00 84.94 89 LEU A CA 1
ATOM 726 C C . LEU A 1 89 ? -5.748 -6.518 18.052 1.00 84.94 89 LEU A C 1
ATOM 728 O O . LEU A 1 89 ? -5.170 -7.205 17.221 1.00 84.94 89 LEU A O 1
ATOM 732 N N . ALA A 1 90 ? -5.866 -5.198 17.893 1.00 81.81 90 ALA A N 1
ATOM 733 C CA . ALA A 1 90 ? -5.351 -4.493 16.716 1.00 81.81 90 ALA A CA 1
ATOM 734 C C . ALA A 1 90 ? -3.824 -4.561 16.565 1.00 81.81 90 ALA A C 1
ATOM 736 O O . ALA A 1 90 ? -3.305 -4.374 15.465 1.00 81.81 90 ALA A O 1
ATOM 737 N N . LEU A 1 91 ? -3.112 -4.762 17.674 1.00 79.31 91 LEU A N 1
ATOM 738 C CA . LEU A 1 91 ? -1.655 -4.834 17.735 1.00 79.31 91 LEU A CA 1
ATOM 739 C C . LEU A 1 91 ? -1.146 -6.274 17.892 1.00 79.31 91 LEU A C 1
ATOM 741 O O . LEU A 1 91 ? 0.061 -6.483 18.027 1.00 79.31 91 LEU A O 1
ATOM 745 N N . GLU A 1 92 ? -2.035 -7.268 17.853 1.00 76.31 92 GLU A N 1
ATOM 746 C CA . GLU A 1 92 ? -1.658 -8.675 17.903 1.00 76.31 92 GLU A CA 1
ATOM 747 C C . GLU A 1 92 ? -0.763 -9.033 16.703 1.00 76.31 92 GLU A C 1
ATOM 749 O O . GLU A 1 92 ? -1.031 -8.668 15.558 1.00 76.31 92 GLU A O 1
ATOM 754 N N . GLY A 1 93 ? 0.355 -9.713 16.969 1.00 63.41 93 GLY A N 1
ATOM 755 C CA . GLY A 1 93 ? 1.331 -10.081 15.938 1.00 63.41 93 GLY A CA 1
ATOM 756 C C . GLY A 1 93 ? 2.247 -8.943 15.469 1.00 63.41 93 GLY A C 1
ATOM 757 O O . GLY A 1 93 ? 3.168 -9.200 14.694 1.00 63.41 93 GLY A O 1
ATOM 758 N N . VAL A 1 94 ? 2.079 -7.708 15.963 1.00 64.88 94 VAL A N 1
ATOM 759 C CA . VAL A 1 94 ? 3.066 -6.640 15.746 1.00 64.88 94 VAL A CA 1
ATOM 760 C C . VAL A 1 94 ? 4.335 -6.984 16.541 1.00 64.88 94 VAL A C 1
ATOM 762 O O . VAL A 1 94 ? 4.263 -7.090 17.767 1.00 64.88 94 VAL A O 1
ATOM 765 N N . PRO A 1 95 ? 5.512 -7.162 15.901 1.00 54.59 95 PRO A N 1
ATOM 766 C CA . PRO A 1 95 ? 6.704 -7.644 16.596 1.00 54.59 95 PRO A CA 1
ATOM 767 C C . PRO A 1 95 ? 7.111 -6.738 17.766 1.00 54.59 95 PRO A C 1
ATOM 769 O O . PRO A 1 95 ? 7.524 -5.590 17.569 1.00 54.59 95 PRO A O 1
ATOM 772 N N . LEU A 1 96 ? 7.050 -7.290 18.984 1.00 40.97 96 LEU A N 1
ATOM 773 C CA . LEU A 1 96 ? 7.387 -6.625 20.254 1.00 40.97 96 LEU A CA 1
ATOM 774 C C . LEU A 1 96 ? 8.847 -6.148 20.333 1.00 40.97 96 LEU A C 1
ATOM 776 O O . LEU A 1 96 ? 9.177 -5.289 21.147 1.00 40.97 96 LEU A O 1
ATOM 780 N N . SER A 1 97 ? 9.728 -6.671 19.475 1.00 41.81 97 SER A N 1
ATOM 781 C CA . SER A 1 97 ? 11.118 -6.212 19.349 1.00 41.81 97 SER A CA 1
ATOM 782 C C . SER A 1 97 ? 11.229 -4.783 18.812 1.00 41.81 97 SER A C 1
ATOM 784 O O . SER A 1 97 ? 12.262 -4.130 18.966 1.00 41.81 97 SER A O 1
ATOM 786 N N . THR A 1 98 ? 10.160 -4.256 18.217 1.00 46.91 98 THR A N 1
ATOM 787 C CA . THR A 1 98 ? 10.084 -2.855 17.830 1.00 46.91 98 THR A CA 1
ATOM 788 C C . THR A 1 98 ? 9.384 -2.076 18.941 1.00 46.91 98 THR A C 1
ATOM 790 O O . THR A 1 98 ? 8.287 -2.426 19.361 1.00 46.91 98 THR A O 1
ATOM 793 N N . ARG A 1 99 ? 9.972 -0.959 19.390 1.00 50.91 99 ARG A N 1
ATOM 794 C CA . ARG A 1 99 ? 9.360 0.050 20.290 1.00 50.91 99 ARG A CA 1
ATOM 795 C C . ARG A 1 99 ? 8.077 0.700 19.710 1.00 50.91 99 ARG A C 1
ATOM 797 O O . ARG A 1 99 ? 7.735 1.823 20.062 1.00 50.91 99 ARG A O 1
ATOM 804 N N . SER A 1 100 ? 7.425 0.050 18.748 1.00 62.88 100 SER A N 1
ATOM 805 C CA . SER A 1 100 ? 6.404 0.586 17.863 1.00 62.88 100 SER A CA 1
ATOM 806 C C . SER A 1 100 ? 4.997 0.419 18.427 1.00 62.88 100 SER A C 1
ATOM 808 O O . SER A 1 100 ? 4.242 1.373 18.342 1.00 62.88 100 SER A O 1
ATOM 810 N N . ALA A 1 101 ? 4.637 -0.712 19.046 1.00 66.50 101 ALA A N 1
ATOM 811 C CA . ALA A 1 101 ? 3.253 -0.962 19.468 1.00 66.50 101 ALA A CA 1
ATOM 812 C C . ALA A 1 101 ? 2.727 0.060 20.505 1.00 66.50 101 ALA A C 1
ATOM 814 O O . ALA A 1 101 ? 1.710 0.698 20.220 1.00 66.50 101 ALA A O 1
ATOM 815 N N . PRO A 1 102 ? 3.428 0.344 21.627 1.00 75.56 102 PRO A N 1
ATOM 816 C CA . PRO A 1 102 ? 2.995 1.393 22.560 1.00 75.56 102 PRO A CA 1
ATOM 817 C C . PRO A 1 102 ? 2.926 2.785 21.915 1.00 75.56 102 PRO A C 1
ATOM 819 O O . PRO A 1 102 ? 2.056 3.599 22.218 1.00 75.56 102 PRO A O 1
ATOM 822 N N . GLU A 1 103 ? 3.843 3.063 20.992 1.00 80.44 103 GLU A N 1
ATOM 823 C CA . GLU A 1 103 ? 3.926 4.343 20.295 1.00 80.44 103 GLU A CA 1
ATOM 824 C C . GLU A 1 103 ? 2.814 4.494 19.236 1.00 80.44 103 GLU A C 1
ATOM 826 O O . GLU A 1 103 ? 2.265 5.581 19.061 1.00 80.44 103 GLU A O 1
ATOM 831 N N . LEU A 1 104 ? 2.414 3.406 18.574 1.00 79.31 104 LEU A N 1
ATOM 832 C CA . LEU A 1 104 ? 1.267 3.359 17.668 1.00 79.31 104 LEU A CA 1
ATOM 833 C C . LEU A 1 104 ? -0.039 3.585 18.413 1.00 79.31 104 LEU A C 1
ATOM 835 O O . LEU A 1 104 ? -0.849 4.392 17.963 1.00 79.31 104 LEU A O 1
ATOM 839 N N . GLU A 1 105 ? -0.237 2.904 19.544 1.00 87.69 105 GLU A N 1
ATOM 840 C CA . GLU A 1 105 ? -1.415 3.118 20.380 1.00 87.69 105 GLU A CA 1
ATOM 841 C C . GLU A 1 105 ? -1.489 4.582 20.821 1.00 87.69 105 GLU A C 1
ATOM 843 O O . GLU A 1 105 ? -2.520 5.231 20.647 1.00 87.69 105 GLU A O 1
ATOM 848 N N . LYS A 1 106 ? -0.376 5.147 21.306 1.00 89.62 106 LYS A N 1
ATOM 849 C CA . LYS A 1 106 ? -0.297 6.562 21.684 1.00 89.62 106 LYS A CA 1
ATOM 850 C C . LYS A 1 106 ? -0.709 7.483 20.533 1.00 89.62 106 LYS A C 1
ATOM 852 O O . LYS A 1 106 ? -1.558 8.354 20.717 1.00 89.62 106 LYS A O 1
ATOM 857 N N . ARG A 1 107 ? -0.150 7.290 19.336 1.00 88.50 107 ARG A N 1
ATOM 858 C CA . ARG A 1 107 ? -0.485 8.090 18.143 1.00 88.50 107 ARG A CA 1
ATOM 859 C C . ARG A 1 107 ? -1.946 7.927 17.734 1.00 88.50 107 ARG A C 1
ATOM 861 O O . ARG A 1 107 ? -2.604 8.920 17.427 1.00 88.50 107 ARG A O 1
ATOM 868 N N . ALA A 1 108 ? -2.459 6.699 17.758 1.00 91.19 108 ALA A N 1
ATOM 869 C CA . ALA A 1 108 ? -3.851 6.388 17.463 1.00 91.19 108 ALA A CA 1
ATOM 870 C C . ALA A 1 108 ? -4.794 7.080 18.448 1.00 91.19 108 ALA A C 1
ATOM 872 O O . ALA A 1 108 ? -5.749 7.717 18.018 1.00 91.19 108 ALA A O 1
ATOM 873 N N . ARG A 1 109 ? -4.488 7.050 19.750 1.00 94.81 109 ARG A N 1
ATOM 874 C CA . ARG A 1 109 ? -5.238 7.773 20.787 1.00 94.81 109 ARG A CA 1
ATOM 875 C C . ARG A 1 109 ? -5.211 9.283 20.570 1.00 94.81 109 ARG A C 1
ATOM 877 O O . ARG A 1 109 ? -6.254 9.915 20.694 1.00 94.81 109 ARG A O 1
ATOM 884 N N . ILE A 1 110 ? -4.066 9.867 20.201 1.00 94.56 110 ILE A N 1
ATOM 885 C CA . ILE A 1 110 ? -3.992 11.301 19.863 1.00 94.56 110 ILE A CA 1
ATOM 886 C C . ILE A 1 110 ? -4.933 11.623 18.695 1.00 94.56 110 ILE A C 1
ATOM 888 O O . ILE A 1 110 ? -5.705 12.580 18.761 1.00 94.56 110 ILE A O 1
ATOM 892 N N . TRP A 1 111 ? -4.922 10.808 17.637 1.00 94.12 111 TRP A N 1
ATOM 893 C CA . TRP A 1 111 ? -5.861 10.986 16.534 1.00 94.12 111 TRP A CA 1
ATOM 894 C C . TRP A 1 111 ? -7.314 10.806 16.993 1.00 94.12 111 TRP A C 1
ATOM 896 O O . TRP A 1 111 ? -8.109 11.707 16.782 1.00 94.12 111 TRP A O 1
ATOM 906 N N . LEU A 1 112 ? -7.666 9.731 17.693 1.00 95.81 112 LEU A N 1
ATOM 907 C CA . LEU A 1 112 ? -9.033 9.449 18.156 1.00 95.81 112 LEU A CA 1
ATOM 908 C C . LEU A 1 112 ? -9.607 10.513 19.107 1.00 95.81 112 LEU A C 1
ATOM 910 O O . LEU A 1 112 ? -10.813 10.758 19.102 1.00 95.81 112 LEU A O 1
ATOM 914 N N . ASN A 1 113 ? -8.749 11.160 19.898 1.00 95.31 113 ASN A N 1
ATOM 915 C CA . ASN A 1 113 ? -9.138 12.193 20.860 1.00 95.31 113 ASN A CA 1
ATOM 916 C C . ASN A 1 113 ? -9.095 13.617 20.295 1.00 95.31 113 ASN A C 1
ATOM 918 O O . ASN A 1 113 ? -9.503 14.551 20.982 1.00 95.31 113 ASN A O 1
ATOM 922 N N . THR A 1 114 ? -8.627 13.821 19.059 1.00 93.69 114 THR A N 1
ATOM 923 C CA . THR A 1 114 ? -8.787 15.144 18.439 1.00 93.69 114 THR A CA 1
ATOM 924 C C . THR A 1 114 ? -10.277 15.402 18.117 1.00 93.69 114 THR A C 1
ATOM 926 O O . THR A 1 114 ? -11.023 14.462 17.837 1.00 93.69 114 THR A O 1
ATOM 929 N N . PRO A 1 115 ? -10.770 16.652 18.154 1.00 88.25 115 PRO A N 1
ATOM 930 C CA . PRO A 1 115 ? -12.192 16.920 17.895 1.00 88.25 115 PRO A CA 1
ATOM 931 C C . PRO A 1 115 ? -12.597 16.759 16.425 1.00 88.25 115 PRO A C 1
ATOM 933 O O . PRO A 1 115 ? -13.746 16.460 16.118 1.00 88.25 115 PRO A O 1
ATOM 936 N N . SER A 1 116 ? -11.663 16.985 15.498 1.00 88.44 116 SER A N 1
ATOM 937 C CA . SER A 1 116 ? -11.920 16.903 14.061 1.00 88.44 116 SER A CA 1
ATOM 938 C C . SER A 1 116 ? -10.642 16.663 13.268 1.00 88.44 116 SER A C 1
ATOM 940 O O . SER A 1 116 ? -9.525 16.877 13.751 1.00 88.44 116 SER A O 1
ATOM 942 N N . GLU A 1 117 ? -10.809 16.273 12.007 1.00 87.44 117 GLU A N 1
ATOM 943 C CA . GLU A 1 117 ? -9.694 16.111 11.080 1.00 87.44 117 GLU A CA 1
ATOM 944 C C . GLU A 1 117 ? -8.970 17.439 10.804 1.00 87.44 117 GLU A C 1
ATOM 946 O O . GLU A 1 117 ? -7.750 17.461 10.665 1.00 87.44 117 GLU A O 1
ATOM 951 N N . ALA A 1 118 ? -9.685 18.568 10.797 1.00 89.62 118 ALA A N 1
ATOM 952 C CA . ALA A 1 118 ? -9.074 19.886 10.635 1.00 89.62 118 ALA A CA 1
ATOM 953 C C . ALA A 1 118 ? -8.121 20.224 11.794 1.00 89.62 118 ALA A C 1
ATOM 955 O O . ALA A 1 118 ? -7.028 20.744 11.562 1.00 89.62 118 ALA A O 1
ATOM 956 N N . VAL A 1 119 ? -8.507 19.891 13.032 1.00 91.44 119 VAL A N 1
ATOM 957 C CA . VAL A 1 119 ? -7.646 20.064 14.213 1.00 91.44 119 VAL A CA 1
ATOM 958 C C . VAL A 1 119 ? -6.447 19.123 14.137 1.00 91.44 119 VAL A C 1
ATOM 960 O O . VAL A 1 119 ? -5.314 19.563 14.317 1.00 91.44 119 VAL A O 1
ATOM 963 N N . PHE A 1 120 ? -6.670 17.856 13.784 1.00 91.81 120 PHE A N 1
ATOM 964 C CA . PHE A 1 120 ? -5.582 16.896 13.622 1.00 91.81 120 PHE A CA 1
ATOM 965 C C . PHE A 1 120 ? -4.566 17.331 12.554 1.00 91.81 120 PHE A C 1
ATOM 967 O O . PHE A 1 120 ? -3.364 17.260 12.782 1.00 91.81 120 PHE A O 1
ATOM 974 N N . ARG A 1 121 ? -5.016 17.864 11.412 1.00 88.88 121 ARG A N 1
ATOM 975 C CA . ARG A 1 121 ? -4.123 18.382 10.359 1.00 88.88 121 ARG A CA 1
ATOM 976 C C . ARG A 1 121 ? -3.284 19.576 10.807 1.00 88.88 121 ARG A C 1
ATOM 978 O O . ARG A 1 121 ? -2.188 19.753 10.283 1.00 88.88 121 ARG A O 1
ATOM 985 N N . ARG A 1 122 ? -3.784 20.412 11.724 1.00 91.75 122 ARG A N 1
ATOM 986 C CA . ARG A 1 122 ? -2.983 21.487 12.336 1.00 91.75 122 ARG A CA 1
ATOM 987 C C . ARG A 1 122 ? -1.927 20.892 13.259 1.00 91.75 122 ARG A C 1
ATOM 989 O O . ARG A 1 122 ? -0.757 21.192 13.070 1.00 91.75 122 ARG A O 1
ATOM 996 N N . LEU A 1 123 ? -2.331 19.961 14.125 1.00 91.50 123 LEU A N 1
ATOM 997 C CA . LEU A 1 123 ? -1.429 19.251 15.030 1.00 91.50 123 LEU A CA 1
ATOM 998 C C . LEU A 1 123 ? -0.282 18.565 14.278 1.00 91.50 123 LEU A C 1
ATOM 1000 O O . LEU A 1 123 ? 0.869 18.698 14.661 1.00 91.50 123 LEU A O 1
ATOM 1004 N N . VAL A 1 124 ? -0.563 17.882 13.165 1.00 86.88 124 VAL A N 1
ATOM 1005 C CA . VAL A 1 124 ? 0.467 17.209 12.351 1.00 86.88 124 VAL A CA 1
ATOM 1006 C C . VAL A 1 124 ? 1.582 18.165 11.903 1.00 86.88 124 VAL A C 1
ATOM 1008 O O . VAL A 1 124 ? 2.724 17.733 11.792 1.00 86.88 124 VAL A O 1
ATOM 1011 N N . LYS A 1 125 ? 1.286 19.453 11.676 1.00 88.19 125 LYS A N 1
ATOM 1012 C CA . LYS A 1 125 ? 2.285 20.452 11.252 1.00 88.19 125 LYS A CA 1
ATOM 1013 C C . LYS A 1 125 ? 3.251 20.861 12.366 1.00 88.19 125 LYS A C 1
ATOM 1015 O O . LYS A 1 125 ? 4.297 21.423 12.064 1.00 88.19 125 LYS A O 1
ATOM 1020 N N . GLU A 1 126 ? 2.902 20.603 13.622 1.00 90.75 126 GLU A N 1
ATOM 1021 C CA . GLU A 1 126 ? 3.711 20.950 14.797 1.00 90.75 126 GLU A CA 1
ATOM 1022 C C . GLU A 1 126 ? 4.702 19.839 15.175 1.00 90.75 126 GLU A C 1
ATOM 1024 O O . GLU A 1 126 ? 5.579 20.041 16.011 1.00 90.75 126 GLU A O 1
ATOM 1029 N N . TYR A 1 127 ? 4.576 18.660 14.560 1.00 86.00 127 TYR A N 1
ATOM 1030 C CA . TYR A 1 127 ? 5.396 17.492 14.861 1.00 86.00 127 TYR A CA 1
ATOM 1031 C C . TYR A 1 127 ? 6.381 17.202 13.725 1.00 86.00 127 TYR A C 1
ATOM 1033 O O . TYR A 1 127 ? 6.143 17.590 12.578 1.00 86.00 127 TYR A O 1
ATOM 1041 N N . PRO A 1 128 ? 7.482 16.477 14.009 1.00 82.25 128 PRO A N 1
ATOM 1042 C CA . PRO A 1 128 ? 8.372 15.991 12.967 1.00 82.25 128 PRO A CA 1
ATOM 1043 C C . PRO A 1 128 ? 7.602 15.240 11.881 1.00 82.25 128 PRO A C 1
ATOM 1045 O O . PRO A 1 128 ? 6.637 14.521 12.164 1.00 82.25 128 PRO A O 1
ATOM 1048 N N . THR A 1 129 ? 8.070 15.366 10.641 1.00 67.56 129 THR A N 1
ATOM 1049 C CA . THR A 1 129 ? 7.522 14.640 9.494 1.00 67.56 129 THR A CA 1
ATOM 1050 C C . THR A 1 129 ? 7.341 13.159 9.839 1.00 67.56 129 THR A C 1
ATOM 1052 O O . THR A 1 129 ? 8.250 12.527 10.381 1.00 67.56 129 THR A O 1
ATOM 1055 N N . ASN A 1 130 ? 6.156 12.622 9.537 1.00 66.19 130 ASN A N 1
ATOM 1056 C CA . ASN A 1 130 ? 5.774 11.219 9.747 1.00 66.19 130 ASN A CA 1
ATOM 1057 C C . ASN A 1 130 ? 5.657 10.777 11.218 1.00 66.19 130 ASN A C 1
ATOM 1059 O O . ASN A 1 130 ? 5.539 9.585 11.504 1.00 66.19 130 ASN A O 1
ATOM 1063 N N . TYR A 1 131 ? 5.635 11.710 12.180 1.00 78.06 131 TYR A N 1
ATOM 1064 C CA . TYR A 1 131 ? 5.399 11.371 13.588 1.00 78.06 131 TYR A CA 1
ATOM 1065 C C . TYR A 1 131 ? 4.084 10.602 13.784 1.00 78.06 131 TYR A C 1
ATOM 1067 O O . TYR A 1 131 ? 4.047 9.599 14.489 1.00 78.06 131 TYR A O 1
ATOM 1075 N N . PHE A 1 132 ? 3.013 11.032 13.116 1.00 79.38 132 PHE A N 1
ATOM 1076 C CA . PHE A 1 132 ? 1.691 10.416 13.230 1.00 79.38 132 PHE A CA 1
ATOM 1077 C C . PHE A 1 132 ? 1.462 9.236 12.284 1.00 79.38 132 PHE A C 1
ATOM 1079 O O . PHE A 1 132 ? 0.324 8.767 12.168 1.00 79.38 132 PHE A O 1
ATOM 1086 N N . ASP A 1 133 ? 2.512 8.734 11.629 1.00 75.88 133 ASP A N 1
ATOM 1087 C CA . ASP A 1 133 ? 2.374 7.615 10.711 1.00 75.88 133 ASP A CA 1
ATOM 1088 C C . ASP A 1 133 ? 1.771 6.423 11.434 1.00 75.88 133 ASP A C 1
ATOM 1090 O O . ASP A 1 133 ? 2.306 5.864 12.398 1.00 75.88 133 ASP A O 1
ATOM 1094 N N . GLY A 1 134 ? 0.585 6.095 10.943 1.00 75.38 134 GLY A N 1
ATOM 1095 C CA . GLY A 1 134 ? -0.206 4.982 11.379 1.00 75.38 134 GLY A CA 1
ATOM 1096 C C . GLY A 1 134 ? -1.183 5.144 12.504 1.00 75.38 134 GLY A C 1
ATOM 1097 O O . GLY A 1 134 ? -1.911 4.194 12.776 1.00 75.38 134 GLY A O 1
ATOM 1098 N N . ALA A 1 135 ? -1.291 6.347 13.056 1.00 83.75 135 ALA A N 1
ATOM 1099 C CA . ALA A 1 135 ? -2.347 6.677 13.998 1.00 83.75 135 ALA A CA 1
ATOM 1100 C C . ALA A 1 135 ? -3.726 6.210 13.496 1.00 83.75 135 ALA A C 1
ATOM 1102 O O . ALA A 1 135 ? -4.443 5.499 14.195 1.00 83.75 135 ALA A O 1
ATOM 1103 N N . LYS A 1 136 ? -4.067 6.562 12.248 1.00 85.38 136 LYS A N 1
ATOM 1104 C CA . LYS A 1 136 ? -5.379 6.266 11.659 1.00 85.38 136 LYS A CA 1
ATOM 1105 C C . LYS A 1 136 ? -5.612 4.779 11.429 1.00 85.38 136 LYS A C 1
ATOM 1107 O O . LYS A 1 136 ? -6.673 4.278 11.778 1.00 85.38 136 LYS A O 1
ATOM 1112 N N . SER A 1 137 ? -4.646 4.066 10.852 1.00 80.38 137 SER A N 1
ATOM 1113 C CA . SER A 1 137 ? -4.841 2.644 10.557 1.00 80.38 137 SER A CA 1
ATOM 1114 C C . SER A 1 137 ? -4.905 1.821 11.840 1.00 80.38 137 SER A C 1
ATOM 1116 O O . SER A 1 137 ? -5.800 0.995 11.964 1.00 80.38 137 SER A O 1
ATOM 1118 N N . THR A 1 138 ? -4.032 2.084 12.822 1.00 83.56 138 THR A N 1
ATOM 1119 C CA . THR A 1 138 ? -4.111 1.433 14.140 1.00 83.56 138 THR A CA 1
ATOM 1120 C C . THR A 1 138 ? -5.460 1.711 14.802 1.00 83.56 138 THR A C 1
ATOM 1122 O O . THR A 1 138 ? -6.092 0.795 15.319 1.00 83.56 138 THR A O 1
ATOM 1125 N N . ALA A 1 139 ? -5.953 2.950 14.728 1.00 89.75 139 ALA A N 1
ATOM 1126 C CA . ALA A 1 139 ? -7.267 3.289 15.252 1.00 89.75 139 ALA A CA 1
ATOM 1127 C C . ALA A 1 139 ? -8.414 2.565 14.526 1.00 89.75 139 ALA A C 1
ATOM 1129 O O . ALA A 1 139 ? -9.338 2.094 15.180 1.00 89.75 139 ALA A O 1
ATOM 1130 N N . LEU A 1 140 ? -8.359 2.424 13.200 1.00 87.94 140 LEU A N 1
ATOM 1131 C CA . LEU A 1 140 ? -9.361 1.697 12.413 1.00 87.94 140 LEU A CA 1
ATOM 1132 C C . LEU A 1 140 ? -9.370 0.192 12.701 1.00 87.94 140 LEU A C 1
ATOM 1134 O O . LEU A 1 140 ? -10.443 -0.410 12.726 1.00 87.94 140 LEU A O 1
ATOM 1138 N N . TRP A 1 141 ? -8.204 -0.412 12.936 1.00 87.31 141 TRP A N 1
ATOM 1139 C CA . TRP A 1 141 ? -8.101 -1.800 13.397 1.00 87.31 141 TRP A CA 1
ATOM 1140 C C . TRP A 1 141 ? -8.689 -1.963 14.800 1.00 87.31 141 TRP A C 1
ATOM 1142 O O . TRP A 1 141 ? -9.521 -2.839 15.022 1.00 87.31 141 TRP A O 1
ATOM 1152 N N . ALA A 1 142 ? -8.345 -1.062 15.725 1.00 90.88 142 ALA A N 1
ATOM 1153 C CA . ALA A 1 142 ? -8.902 -1.077 17.075 1.00 90.88 142 ALA A CA 1
ATOM 1154 C C . ALA A 1 142 ? -10.424 -0.877 17.066 1.00 90.88 142 ALA A C 1
ATOM 1156 O O . ALA A 1 142 ? -11.145 -1.549 17.795 1.00 90.88 142 ALA A O 1
ATOM 1157 N N . THR A 1 143 ? -10.925 -0.001 16.196 1.00 92.81 143 THR A N 1
ATOM 1158 C CA . THR A 1 143 ? -12.362 0.260 16.026 1.00 92.81 143 THR A CA 1
ATOM 1159 C C . THR A 1 143 ? -13.098 -0.962 15.484 1.00 92.81 143 THR A C 1
ATOM 1161 O O . THR A 1 143 ? -14.184 -1.269 15.967 1.00 92.81 143 THR A O 1
ATOM 1164 N N . GLU A 1 144 ? -12.517 -1.707 14.539 1.00 91.44 144 GLU A N 1
ATOM 1165 C CA . GLU A 1 144 ? -13.094 -2.985 14.104 1.00 91.44 144 GLU A CA 1
ATOM 1166 C C . GLU A 1 144 ? -13.191 -3.976 15.271 1.00 91.44 144 GLU A C 1
ATOM 1168 O O . GLU A 1 144 ? -14.256 -4.546 15.505 1.00 91.44 14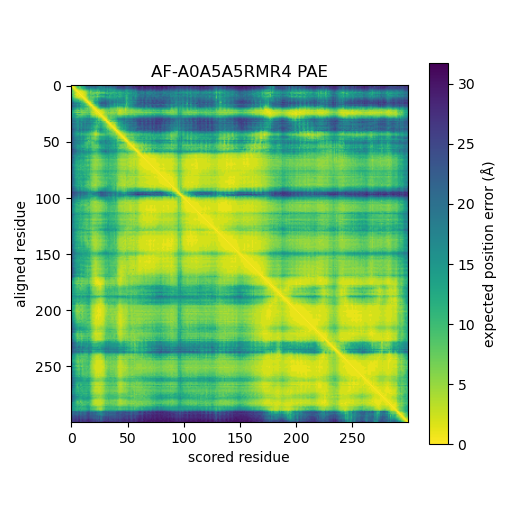4 GLU A O 1
ATOM 1173 N N . ALA A 1 145 ? -12.112 -4.136 16.042 1.00 90.81 145 ALA A N 1
ATOM 1174 C CA . ALA A 1 145 ? -12.091 -5.022 17.204 1.00 90.81 145 ALA A CA 1
ATOM 1175 C C . ALA A 1 145 ? -13.089 -4.592 18.299 1.00 90.81 145 ALA A C 1
ATOM 1177 O O . ALA A 1 145 ? -13.663 -5.434 18.990 1.00 90.81 145 ALA A O 1
ATOM 1178 N N . ILE A 1 146 ? -13.333 -3.286 18.451 1.00 93.56 146 ILE A N 1
ATOM 1179 C CA . ILE A 1 146 ? -14.402 -2.749 19.304 1.00 93.56 146 ILE A CA 1
ATOM 1180 C C . ILE A 1 146 ? -15.773 -3.156 18.750 1.00 93.56 146 ILE A C 1
ATOM 1182 O O . ILE A 1 146 ? -16.609 -3.650 19.500 1.00 93.56 146 ILE A O 1
ATOM 1186 N N . CYS A 1 147 ? -16.000 -3.017 17.443 1.00 93.88 147 CYS A N 1
ATOM 1187 C CA . CYS A 1 147 ? -17.267 -3.374 16.800 1.00 93.88 147 CYS A CA 1
ATOM 1188 C C . CYS A 1 147 ? -17.598 -4.870 16.818 1.00 93.88 147 CYS A C 1
ATOM 1190 O O . CYS A 1 147 ? -18.754 -5.239 16.643 1.00 93.88 147 CYS A O 1
ATOM 1192 N N . GLN A 1 148 ? -16.614 -5.738 17.051 1.00 90.56 148 GLN A N 1
ATOM 1193 C CA . GLN A 1 148 ? -16.849 -7.163 17.306 1.00 90.56 148 GLN A CA 1
ATOM 1194 C C . GLN A 1 148 ? -17.371 -7.432 18.728 1.00 90.56 148 GLN A C 1
ATOM 1196 O O . GLN A 1 148 ? -17.922 -8.495 18.993 1.00 90.56 148 GLN A O 1
ATOM 1201 N N . GLN A 1 149 ? -17.189 -6.482 19.648 1.00 88.25 149 GLN A N 1
ATOM 1202 C CA . GLN A 1 149 ? -17.527 -6.611 21.069 1.00 88.25 149 GLN A CA 1
ATOM 1203 C C . GLN A 1 149 ? -18.701 -5.723 21.490 1.00 88.25 149 GLN A C 1
ATOM 1205 O O . GLN A 1 149 ? -19.254 -5.906 22.572 1.00 88.25 149 GLN A O 1
ATOM 1210 N N . LEU A 1 150 ? -19.064 -4.752 20.654 1.00 87.56 150 LEU A N 1
ATOM 1211 C CA . LEU A 1 150 ? -20.102 -3.770 20.915 1.00 87.56 150 LEU A CA 1
ATOM 1212 C C . LEU A 1 150 ? -21.105 -3.753 19.762 1.00 87.56 150 LEU A C 1
ATOM 1214 O O . LEU A 1 150 ? -20.731 -3.572 18.604 1.00 87.56 150 LEU A O 1
ATOM 1218 N N . SER A 1 151 ? -22.391 -3.853 20.097 1.00 88.44 151 SER A N 1
ATOM 1219 C CA . SER A 1 151 ? -23.472 -3.562 19.155 1.00 88.44 151 SER A CA 1
ATOM 1220 C C . SER A 1 151 ? -23.779 -2.064 19.179 1.00 88.44 151 SER A C 1
ATOM 1222 O O . SER A 1 151 ? -24.191 -1.529 20.208 1.00 88.44 151 SER A O 1
ATOM 1224 N N . HIS A 1 152 ? -23.537 -1.368 18.066 1.00 91.88 152 HIS A N 1
ATOM 1225 C CA . HIS A 1 152 ? -23.784 0.070 17.933 1.00 91.88 152 HIS A CA 1
ATOM 1226 C C . HIS A 1 152 ? -24.053 0.445 16.461 1.00 91.88 152 HIS A C 1
ATOM 1228 O O . HIS A 1 152 ? -23.328 -0.043 15.592 1.00 91.88 152 HIS A O 1
ATOM 1234 N N . PRO A 1 153 ? -24.978 1.374 16.139 1.00 92.88 153 PRO A N 1
ATOM 1235 C CA . PRO A 1 153 ? -25.290 1.742 14.748 1.00 92.88 153 PRO A CA 1
ATOM 1236 C C . PRO A 1 153 ? -24.082 2.211 13.918 1.00 92.88 153 PRO A C 1
ATOM 1238 O O . PRO A 1 153 ? -23.974 1.937 12.723 1.00 92.88 153 PRO A O 1
ATOM 1241 N N . ASN A 1 154 ? -23.116 2.892 14.546 1.00 93.12 154 ASN A N 1
ATOM 1242 C CA . ASN A 1 154 ? -21.868 3.272 13.867 1.00 93.12 154 ASN A CA 1
ATOM 1243 C C . ASN A 1 154 ? -21.034 2.053 13.435 1.00 93.12 154 ASN A C 1
ATOM 1245 O O . ASN A 1 154 ? -20.343 2.136 12.423 1.00 93.12 154 ASN A O 1
ATOM 1249 N N . CYS A 1 155 ? -21.114 0.928 14.151 1.00 94.50 155 CYS A N 1
ATOM 1250 C CA . CYS A 1 155 ? -20.460 -0.311 13.742 1.00 94.50 155 CYS A CA 1
ATOM 1251 C C . CYS A 1 155 ? -21.100 -0.912 12.494 1.00 94.50 155 CYS A C 1
ATOM 1253 O O . CYS A 1 155 ? -20.373 -1.372 11.618 1.00 94.50 155 CYS A O 1
ATOM 1255 N N . ASP A 1 156 ? -22.427 -0.844 12.358 1.00 92.50 156 ASP A N 1
ATOM 1256 C CA . ASP A 1 156 ? -23.109 -1.276 11.132 1.00 92.50 156 ASP A CA 1
ATOM 1257 C C . ASP A 1 156 ? -22.670 -0.434 9.930 1.00 92.50 156 ASP A C 1
ATOM 1259 O O . ASP A 1 156 ? -22.356 -0.974 8.871 1.00 92.50 156 ASP A O 1
ATOM 1263 N N . ARG A 1 157 ? -22.553 0.887 10.116 1.00 92.38 157 ARG A N 1
ATOM 1264 C CA . ARG A 1 157 ? -22.088 1.810 9.067 1.00 92.38 157 ARG A CA 1
ATOM 1265 C C . ARG A 1 157 ? -20.623 1.606 8.685 1.00 92.38 157 ARG A C 1
ATOM 1267 O O . ARG A 1 157 ? -20.269 1.822 7.532 1.00 92.38 157 ARG A O 1
ATOM 1274 N N . LEU A 1 158 ? -19.768 1.224 9.633 1.00 91.19 158 LEU A N 1
ATOM 1275 C CA . LEU A 1 158 ? -18.341 0.990 9.387 1.00 91.19 158 LEU A CA 1
ATOM 1276 C C . LEU A 1 158 ? -18.043 -0.427 8.873 1.00 91.19 158 LEU A C 1
ATOM 1278 O O . LEU A 1 158 ? -16.981 -0.652 8.295 1.00 91.19 158 LEU A O 1
ATOM 1282 N N . ARG A 1 159 ? -18.972 -1.379 9.018 1.00 90.31 159 ARG A N 1
ATOM 1283 C CA . ARG A 1 159 ? -18.780 -2.777 8.603 1.00 90.31 159 ARG A CA 1
ATOM 1284 C C . ARG A 1 159 ? -18.368 -2.940 7.131 1.00 90.31 159 ARG A C 1
ATOM 1286 O O . ARG A 1 159 ? -17.426 -3.696 6.899 1.00 90.31 159 ARG A O 1
ATOM 1293 N N . PRO A 1 160 ? -18.964 -2.237 6.143 1.00 86.38 160 PRO A N 1
ATOM 1294 C CA . PRO A 1 160 ? -18.523 -2.337 4.749 1.00 86.38 160 PRO A CA 1
ATOM 1295 C C . PRO A 1 160 ? -17.079 -1.861 4.541 1.00 86.38 160 PRO A C 1
ATOM 1297 O O . PRO A 1 160 ? -16.337 -2.456 3.763 1.00 86.38 160 PRO A O 1
ATOM 1300 N N . VAL A 1 161 ? -16.656 -0.829 5.282 1.00 85.56 161 VAL A N 1
ATOM 1301 C CA . VAL A 1 161 ? -15.281 -0.305 5.246 1.00 85.56 161 VAL A CA 1
ATOM 1302 C C . VAL A 1 161 ? -14.298 -1.365 5.742 1.00 85.56 161 VAL A C 1
ATOM 1304 O O . VAL A 1 161 ? -13.298 -1.640 5.081 1.00 85.56 161 VAL A O 1
ATOM 1307 N N . PHE A 1 162 ? -14.602 -1.997 6.879 1.00 86.44 162 PHE A N 1
ATOM 1308 C CA . PHE A 1 162 ? -13.763 -3.052 7.450 1.00 86.44 162 PHE A CA 1
ATOM 1309 C C . PHE A 1 162 ? -13.714 -4.297 6.560 1.00 86.44 162 PHE A C 1
ATOM 1311 O O . PHE A 1 162 ? -12.637 -4.845 6.335 1.00 86.44 162 PHE A O 1
ATOM 1318 N N . ALA A 1 163 ? -14.851 -4.708 5.994 1.00 83.94 163 ALA A N 1
ATOM 1319 C CA . ALA A 1 163 ? -14.921 -5.852 5.090 1.00 83.94 163 ALA A CA 1
ATOM 1320 C C . ALA A 1 163 ? -14.049 -5.650 3.840 1.00 83.94 163 ALA A C 1
ATOM 1322 O O . ALA A 1 163 ? -13.260 -6.530 3.493 1.00 83.94 163 ALA A O 1
ATOM 1323 N N . GLU A 1 164 ? -14.131 -4.480 3.199 1.00 78.75 164 GLU A N 1
ATOM 1324 C CA . GLU A 1 164 ? -13.325 -4.184 2.013 1.00 78.75 164 GLU A CA 1
ATOM 1325 C C . GLU A 1 164 ? -11.831 -4.077 2.343 1.00 78.75 164 GLU A C 1
ATOM 1327 O O . GLU A 1 164 ? -10.997 -4.608 1.605 1.00 78.75 164 GLU A O 1
ATOM 1332 N N . ARG A 1 165 ? -11.476 -3.464 3.483 1.00 80.25 165 ARG A N 1
ATOM 1333 C CA . ARG A 1 165 ? -10.095 -3.482 3.982 1.00 80.25 165 ARG A CA 1
ATOM 1334 C C . ARG A 1 165 ? -9.597 -4.915 4.130 1.00 80.25 165 ARG A C 1
ATOM 1336 O O . ARG A 1 165 ? -8.548 -5.243 3.583 1.00 80.25 165 ARG A O 1
ATOM 1343 N N . ASN A 1 166 ? -10.324 -5.752 4.867 1.00 78.81 166 ASN A N 1
ATOM 1344 C CA . ASN A 1 166 ? -9.897 -7.115 5.171 1.00 78.81 166 ASN A CA 1
ATOM 1345 C C . ASN A 1 166 ? -9.740 -7.943 3.901 1.00 78.81 166 ASN A C 1
ATOM 1347 O O . ASN A 1 166 ? -8.759 -8.669 3.776 1.00 78.81 166 ASN A O 1
ATOM 1351 N N . ARG A 1 167 ? -10.650 -7.770 2.935 1.00 78.00 167 ARG A N 1
ATOM 1352 C CA . ARG A 1 167 ? -10.563 -8.405 1.620 1.00 78.00 1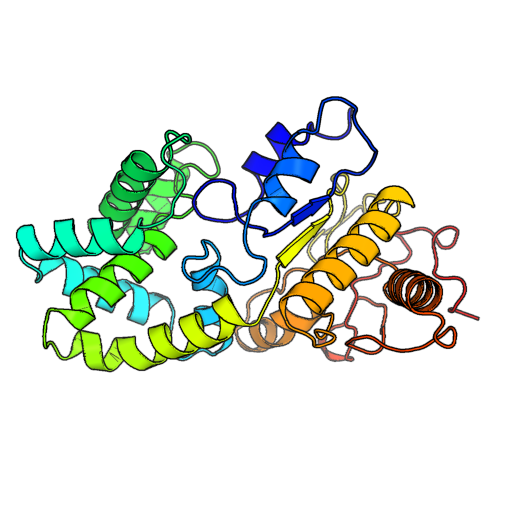67 ARG A CA 1
ATOM 1353 C C . ARG A 1 167 ? -9.275 -8.024 0.889 1.00 78.00 167 ARG A C 1
ATOM 1355 O O . ARG A 1 167 ? -8.607 -8.910 0.373 1.00 78.00 167 ARG A O 1
ATOM 1362 N N . ARG A 1 168 ? -8.917 -6.734 0.847 1.00 74.38 168 ARG A N 1
ATOM 1363 C CA . ARG A 1 168 ? -7.737 -6.255 0.101 1.00 74.38 168 ARG A CA 1
ATOM 1364 C C . ARG A 1 168 ? -6.416 -6.533 0.801 1.00 74.38 168 ARG A C 1
ATOM 1366 O O . ARG A 1 168 ? -5.440 -6.880 0.146 1.00 74.38 168 ARG A O 1
ATOM 1373 N N . VAL A 1 169 ? -6.372 -6.379 2.122 1.00 73.75 169 VAL A N 1
ATOM 1374 C CA . VAL A 1 169 ? -5.141 -6.535 2.905 1.00 73.75 169 VAL A CA 1
ATOM 1375 C C . VAL A 1 169 ? -4.578 -7.953 2.783 1.00 73.75 169 VAL A C 1
ATOM 1377 O O . VAL A 1 169 ? -3.370 -8.107 2.631 1.00 73.75 169 VAL A O 1
ATOM 1380 N N . ILE A 1 170 ? -5.437 -8.975 2.761 1.00 74.81 170 ILE A N 1
ATOM 1381 C CA . ILE A 1 170 ? -5.010 -10.374 2.602 1.00 74.81 170 ILE A CA 1
ATOM 1382 C C . ILE A 1 170 ? -4.796 -10.791 1.142 1.00 74.81 170 ILE A C 1
ATOM 1384 O O . ILE A 1 170 ? -4.420 -11.933 0.900 1.00 74.81 170 ILE A O 1
ATOM 1388 N N . SER A 1 171 ? -5.062 -9.913 0.169 1.00 75.69 171 SER A N 1
ATOM 1389 C CA . SER A 1 171 ? -5.055 -10.260 -1.260 1.00 75.69 171 SER A CA 1
ATOM 1390 C C . SER A 1 171 ? -4.056 -9.461 -2.097 1.00 75.69 171 SER A C 1
ATOM 1392 O O . SER A 1 171 ? -3.998 -9.649 -3.308 1.00 75.69 171 SER A O 1
ATOM 1394 N N . SER A 1 172 ? -3.309 -8.535 -1.501 1.00 77.62 172 SER A N 1
ATOM 1395 C CA . SER A 1 172 ? -2.312 -7.717 -2.200 1.00 77.62 172 SER A CA 1
ATOM 1396 C C . SER A 1 172 ? -0.942 -7.868 -1.560 1.00 77.62 172 SER A C 1
ATOM 1398 O O . SER A 1 172 ? -0.849 -8.311 -0.424 1.00 77.62 172 SER A O 1
ATOM 1400 N N . VAL A 1 173 ? 0.127 -7.457 -2.234 1.00 78.44 173 VAL A N 1
ATOM 1401 C CA . VAL A 1 173 ? 1.472 -7.324 -1.653 1.00 78.44 173 VAL A CA 1
ATOM 1402 C C . VAL A 1 173 ? 2.056 -6.020 -2.175 1.00 78.44 173 VAL A C 1
ATOM 1404 O O . VAL A 1 173 ? 2.121 -5.820 -3.384 1.00 78.44 173 VAL A O 1
ATOM 1407 N N . ASN A 1 174 ? 2.475 -5.132 -1.276 1.00 79.31 174 ASN A N 1
ATOM 1408 C CA . ASN A 1 174 ? 3.065 -3.849 -1.640 1.00 79.31 174 ASN A CA 1
ATOM 1409 C C . ASN A 1 174 ? 4.591 -3.965 -1.635 1.00 79.31 174 ASN A C 1
ATOM 1411 O O . ASN A 1 174 ? 5.191 -4.253 -0.595 1.00 79.31 174 ASN A O 1
ATOM 1415 N N . ILE A 1 175 ? 5.212 -3.711 -2.784 1.00 81.19 175 ILE A N 1
ATOM 1416 C CA . ILE A 1 175 ? 6.667 -3.663 -2.941 1.00 81.19 175 ILE A CA 1
ATOM 1417 C C . ILE A 1 175 ? 7.070 -2.212 -3.188 1.00 81.19 175 ILE A C 1
ATOM 1419 O O . I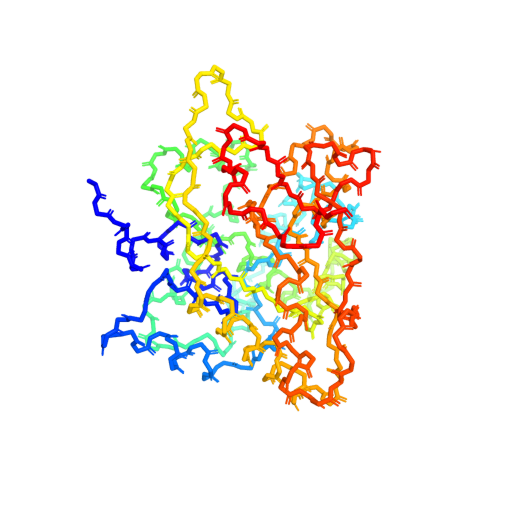LE A 1 175 ? 6.623 -1.600 -4.154 1.00 81.19 175 ILE A O 1
ATOM 1423 N N . GLU A 1 176 ? 7.937 -1.676 -2.336 1.00 80.31 176 GLU A N 1
ATOM 1424 C CA . GLU A 1 176 ? 8.476 -0.323 -2.477 1.00 80.31 176 GLU A CA 1
ATOM 1425 C C . GLU A 1 176 ? 9.901 -0.376 -3.014 1.00 80.31 176 GLU A C 1
ATOM 1427 O O . GLU A 1 176 ? 10.791 -1.030 -2.457 1.00 80.31 176 GLU A O 1
ATOM 1432 N N . LEU A 1 177 ? 10.120 0.342 -4.112 1.00 82.50 177 LEU A N 1
ATOM 1433 C CA . LEU A 1 177 ? 11.404 0.416 -4.794 1.00 82.50 177 LEU A CA 1
ATOM 1434 C C . LEU A 1 177 ? 12.074 1.745 -4.473 1.00 82.50 177 LEU A C 1
ATOM 1436 O O . LEU A 1 177 ? 11.551 2.812 -4.802 1.00 82.50 177 LEU A O 1
ATOM 1440 N N . VAL A 1 178 ? 13.275 1.699 -3.899 1.00 79.06 178 VAL A N 1
ATOM 1441 C CA . VAL A 1 178 ? 14.017 2.929 -3.601 1.00 79.06 178 VAL A CA 1
ATOM 1442 C C . VAL A 1 178 ? 14.387 3.643 -4.881 1.00 79.06 178 VAL A C 1
ATOM 1444 O O . VAL A 1 178 ? 15.085 3.098 -5.734 1.00 79.06 178 VAL A O 1
ATOM 1447 N N . GLN A 1 179 ? 13.991 4.902 -4.985 1.00 77.81 179 GLN A N 1
ATOM 1448 C CA . GLN A 1 179 ? 14.343 5.743 -6.113 1.00 77.81 179 GLN A CA 1
ATOM 1449 C C . GLN A 1 179 ? 15.042 7.011 -5.622 1.00 77.81 179 GLN A C 1
ATOM 1451 O O . GLN A 1 179 ? 14.796 7.491 -4.516 1.00 77.81 179 GLN A O 1
ATOM 1456 N N . ALA A 1 180 ? 15.956 7.538 -6.435 1.00 76.69 180 ALA A N 1
ATOM 1457 C CA . ALA A 1 180 ? 16.552 8.838 -6.178 1.00 76.69 180 ALA A CA 1
ATOM 1458 C C . ALA A 1 180 ? 15.462 9.933 -6.185 1.00 76.69 180 ALA A C 1
ATOM 1460 O O . ALA A 1 180 ? 14.433 9.776 -6.851 1.00 76.69 180 ALA A O 1
ATOM 1461 N N . PRO A 1 181 ? 15.656 11.044 -5.454 1.00 75.31 181 PRO A N 1
ATOM 1462 C CA . PRO A 1 181 ? 14.769 12.194 -5.572 1.00 75.31 181 PRO A CA 1
ATOM 1463 C C . PRO A 1 181 ? 14.832 12.775 -6.992 1.00 75.31 181 PRO A C 1
ATOM 1465 O O . PRO A 1 181 ? 15.879 12.755 -7.635 1.00 75.31 181 PRO A O 1
ATOM 1468 N N . GLY A 1 182 ? 13.707 13.303 -7.470 1.00 80.50 182 GLY A N 1
ATOM 1469 C CA . GLY A 1 182 ? 13.578 13.910 -8.795 1.00 80.50 182 GLY A CA 1
ATOM 1470 C C . GLY A 1 182 ? 12.115 14.087 -9.192 1.00 80.50 182 GLY A C 1
ATOM 1471 O O . GLY A 1 182 ? 11.217 13.916 -8.356 1.00 80.50 182 GLY A O 1
ATOM 1472 N N . SER A 1 183 ? 11.869 14.440 -10.456 1.00 86.50 183 SER A N 1
ATOM 1473 C CA . SER A 1 183 ? 10.537 14.837 -10.922 1.00 86.50 183 SER A CA 1
ATOM 1474 C C . SER A 1 183 ? 9.466 13.756 -10.752 1.00 86.50 183 SER A C 1
ATOM 1476 O O . SER A 1 183 ? 9.701 12.559 -10.895 1.00 86.50 183 SER A O 1
ATOM 1478 N N . HIS A 1 184 ? 8.253 14.192 -10.445 1.00 84.38 184 HIS A N 1
ATOM 1479 C CA . HIS A 1 184 ? 7.040 13.383 -10.340 1.00 84.38 184 HIS A CA 1
ATOM 1480 C C . HIS A 1 184 ? 5.932 14.013 -11.198 1.00 84.38 184 HIS A C 1
ATOM 1482 O O . HIS A 1 184 ? 6.115 15.101 -11.747 1.00 84.38 184 HIS A O 1
ATOM 1488 N N . CYS A 1 185 ? 4.768 13.366 -11.288 1.00 81.31 185 CYS A N 1
ATOM 1489 C CA . CYS A 1 185 ? 3.639 13.793 -12.130 1.00 81.31 185 CYS A CA 1
ATOM 1490 C C . CYS A 1 185 ? 3.121 15.219 -11.866 1.00 81.31 185 CYS A C 1
ATOM 1492 O O . CYS A 1 185 ? 2.439 15.784 -12.714 1.00 81.31 185 CYS A O 1
ATOM 1494 N N . LEU A 1 186 ? 3.454 15.805 -10.712 1.00 82.88 186 LEU A N 1
ATOM 1495 C CA . LEU A 1 186 ? 3.054 17.155 -10.304 1.00 82.88 186 LEU A CA 1
ATOM 1496 C C . LEU A 1 186 ? 4.202 18.173 -10.328 1.00 82.88 186 LEU A C 1
ATOM 1498 O O . LEU A 1 186 ? 4.000 19.325 -9.941 1.00 82.88 186 LEU A O 1
ATOM 1502 N N . THR A 1 187 ? 5.413 17.780 -10.731 1.00 83.00 187 THR A N 1
ATOM 1503 C CA . THR A 1 187 ? 6.533 18.722 -10.807 1.00 83.00 187 THR A CA 1
ATOM 1504 C C . THR A 1 187 ? 6.244 19.795 -11.854 1.00 83.00 187 THR A C 1
ATOM 1506 O O . THR A 1 187 ? 6.054 19.495 -13.030 1.00 83.00 187 THR A O 1
ATOM 1509 N N . LYS A 1 188 ? 6.236 21.060 -11.422 1.00 81.00 188 LYS A N 1
ATOM 1510 C CA . LYS A 1 188 ? 6.093 22.233 -12.293 1.00 81.00 188 LYS A CA 1
ATOM 1511 C C . LYS A 1 188 ? 7.463 22.848 -12.580 1.00 81.00 188 LYS A C 1
ATOM 1513 O O . LYS A 1 188 ? 8.340 22.841 -11.719 1.00 81.00 188 LYS A O 1
ATOM 1518 N N . GLY A 1 189 ? 7.628 23.434 -13.764 1.00 84.06 189 GLY A N 1
ATOM 1519 C CA . GLY A 1 189 ? 8.859 24.128 -14.147 1.00 84.06 189 GLY A CA 1
ATOM 1520 C C . GLY A 1 189 ? 9.963 23.182 -14.621 1.00 84.06 189 GLY A C 1
ATOM 1521 O O . GLY A 1 189 ? 9.710 22.269 -15.407 1.00 84.06 189 GLY A O 1
ATOM 1522 N N . ARG A 1 190 ? 11.208 23.429 -14.195 1.00 86.88 190 ARG A N 1
ATOM 1523 C CA . ARG A 1 190 ? 12.373 22.665 -14.662 1.00 86.88 190 ARG A CA 1
ATOM 1524 C C . ARG A 1 190 ? 12.312 21.224 -14.152 1.00 86.88 190 ARG A C 1
ATOM 1526 O O . ARG A 1 190 ? 12.417 20.979 -12.953 1.00 86.88 190 ARG A O 1
ATOM 1533 N N . LEU A 1 191 ? 12.196 20.285 -15.085 1.00 87.25 191 LEU A N 1
ATOM 1534 C CA . LEU A 1 191 ? 12.219 18.857 -14.791 1.00 87.25 191 LEU A CA 1
ATOM 1535 C C . LEU A 1 191 ? 13.621 18.418 -14.346 1.00 87.25 191 LEU A C 1
ATOM 1537 O O . LEU A 1 191 ? 14.629 18.823 -14.927 1.00 87.25 191 LEU A O 1
ATOM 1541 N N . GLN A 1 192 ? 13.659 17.596 -13.303 1.00 85.44 192 GLN A N 1
ATOM 1542 C CA . GLN A 1 192 ? 14.853 16.963 -12.763 1.00 85.44 192 GLN A CA 1
ATOM 1543 C C . GLN A 1 192 ? 14.863 15.493 -13.196 1.00 85.44 192 GLN A C 1
ATOM 1545 O O . GLN A 1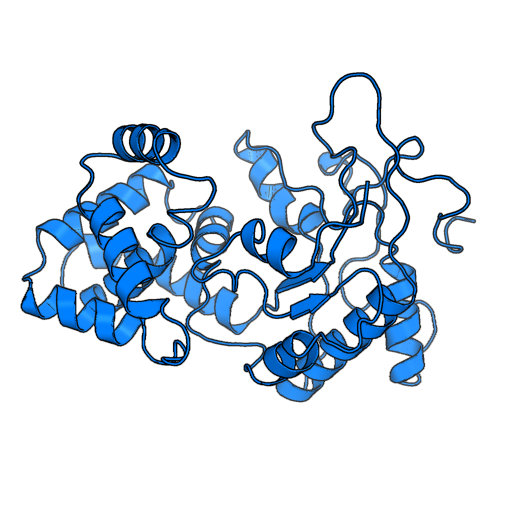 192 ? 13.944 14.758 -12.813 1.00 85.44 192 GLN A O 1
ATOM 1550 N N . PRO A 1 193 ? 15.872 15.065 -13.977 1.00 83.50 193 PRO A N 1
ATOM 1551 C CA . PRO A 1 193 ? 15.997 13.681 -14.403 1.00 83.50 193 PRO A CA 1
ATOM 1552 C C . PRO A 1 193 ? 16.078 12.713 -13.228 1.00 83.50 193 PRO A C 1
ATOM 1554 O O . PRO A 1 193 ? 16.618 13.035 -12.167 1.00 83.50 193 PRO A O 1
ATOM 1557 N N . LEU A 1 194 ? 15.571 11.507 -13.450 1.00 83.62 194 LEU A N 1
ATOM 1558 C CA . LEU A 1 194 ? 15.642 10.395 -12.520 1.00 83.62 194 LEU A CA 1
ATOM 1559 C C . LEU A 1 194 ? 16.452 9.259 -13.150 1.00 83.62 194 LEU A C 1
ATOM 1561 O O . LEU A 1 194 ? 16.226 8.918 -14.312 1.00 83.62 194 LEU A O 1
ATOM 1565 N N . PRO A 1 195 ? 17.377 8.636 -12.404 1.00 82.75 195 PRO A N 1
ATOM 1566 C CA . PRO A 1 195 ? 18.065 7.460 -12.901 1.00 82.75 195 PRO A CA 1
ATOM 1567 C C . PRO A 1 195 ? 17.085 6.286 -13.019 1.00 82.75 195 PRO A C 1
ATOM 1569 O O . PRO A 1 195 ? 16.205 6.106 -12.170 1.00 82.75 195 PRO A O 1
ATOM 1572 N N . GLY A 1 196 ? 17.298 5.435 -14.023 1.00 83.62 196 GLY A N 1
ATOM 1573 C CA . GLY A 1 196 ? 16.582 4.167 -14.142 1.00 83.62 196 GLY A CA 1
ATOM 1574 C C . GLY A 1 196 ? 16.711 3.302 -12.881 1.00 83.62 196 GLY A C 1
ATOM 1575 O O . GLY A 1 196 ? 17.635 3.464 -12.062 1.00 83.62 196 GLY A O 1
ATOM 1576 N N . TYR A 1 197 ? 15.756 2.392 -12.704 1.00 87.19 197 TYR A N 1
ATOM 1577 C CA . TYR A 1 197 ? 15.853 1.330 -11.703 1.00 87.19 197 TYR A CA 1
ATOM 1578 C C . TYR A 1 197 ? 17.007 0.386 -12.052 1.00 87.19 197 TYR A C 1
ATOM 1580 O O . TYR A 1 197 ? 17.290 0.149 -13.225 1.00 87.19 197 TYR A O 1
ATOM 1588 N N . SER A 1 198 ? 17.708 -0.114 -11.036 1.00 86.75 198 SER A N 1
ATOM 1589 C CA . SER A 1 198 ? 18.863 -0.988 -11.253 1.00 86.75 198 SER A CA 1
ATOM 1590 C C . SER A 1 198 ? 18.454 -2.428 -11.556 1.00 86.75 198 SER A C 1
ATOM 1592 O O . SER A 1 198 ? 17.380 -2.881 -11.163 1.00 86.75 198 SER A O 1
ATOM 1594 N N . ASP A 1 199 ? 19.360 -3.184 -12.172 1.00 88.06 199 ASP A N 1
ATOM 1595 C CA . ASP A 1 199 ? 19.206 -4.626 -12.404 1.00 88.06 199 ASP A CA 1
ATOM 1596 C C . ASP A 1 199 ? 18.893 -5.381 -11.112 1.00 88.06 199 ASP A C 1
ATOM 1598 O O . ASP A 1 199 ? 18.011 -6.235 -11.084 1.00 88.06 199 ASP A O 1
ATOM 1602 N N . PHE A 1 200 ? 19.562 -5.002 -10.021 1.00 85.44 200 PHE A N 1
ATOM 1603 C CA . PHE A 1 200 ? 19.311 -5.553 -8.696 1.00 85.44 200 PHE A CA 1
ATOM 1604 C C . PHE A 1 200 ? 17.851 -5.360 -8.270 1.00 85.44 200 PHE A C 1
ATOM 1606 O O . PHE A 1 200 ? 17.232 -6.296 -7.771 1.00 85.44 200 PHE A O 1
ATOM 1613 N N . GLN A 1 201 ? 17.279 -4.173 -8.495 1.00 87.81 201 GLN A N 1
ATOM 1614 C CA . GLN A 1 201 ? 15.881 -3.917 -8.154 1.00 87.81 201 GLN A CA 1
ATOM 1615 C C . GLN A 1 201 ? 14.938 -4.800 -8.965 1.00 87.81 201 GLN A C 1
ATOM 1617 O O . GLN A 1 201 ? 14.053 -5.415 -8.383 1.00 87.81 201 GLN A O 1
ATOM 1622 N N . TYR A 1 202 ? 15.161 -4.931 -10.274 1.00 92.75 202 TYR A N 1
ATOM 1623 C CA . TYR A 1 202 ? 14.359 -5.819 -11.116 1.00 92.75 202 TYR A CA 1
ATOM 1624 C C . TYR A 1 202 ? 14.451 -7.287 -10.676 1.00 92.75 202 TYR A C 1
ATOM 1626 O O . TYR A 1 202 ? 13.424 -7.948 -10.525 1.00 92.75 202 TYR A O 1
ATOM 1634 N N . GLN A 1 203 ? 15.663 -7.782 -10.411 1.00 91.12 203 GLN A N 1
ATOM 1635 C CA . GLN A 1 203 ? 15.898 -9.155 -9.955 1.00 91.12 203 GLN A CA 1
ATOM 1636 C C . GLN A 1 203 ? 15.228 -9.436 -8.606 1.00 91.12 203 GLN A C 1
ATOM 1638 O O . GLN A 1 203 ? 14.592 -10.476 -8.437 1.00 91.12 203 GLN A O 1
ATOM 1643 N N . GLN A 1 204 ? 15.337 -8.515 -7.643 1.00 87.94 204 GLN A N 1
ATOM 1644 C CA . GLN A 1 204 ? 14.676 -8.685 -6.351 1.00 87.94 204 GLN A CA 1
ATOM 1645 C C . GLN A 1 204 ? 13.153 -8.617 -6.492 1.00 87.94 204 GLN A C 1
ATOM 1647 O O . GLN A 1 204 ? 12.471 -9.453 -5.910 1.00 87.94 204 GLN A O 1
ATOM 1652 N N . THR A 1 205 ? 12.603 -7.699 -7.292 1.00 90.88 205 THR A N 1
ATOM 1653 C CA . THR A 1 205 ? 11.151 -7.643 -7.520 1.00 90.88 205 THR A CA 1
ATOM 1654 C C . THR A 1 205 ? 10.632 -8.948 -8.123 1.00 90.88 205 THR A C 1
ATOM 1656 O O . THR A 1 205 ? 9.642 -9.481 -7.627 1.00 90.88 205 THR A O 1
ATOM 1659 N N . ALA A 1 206 ? 11.322 -9.509 -9.124 1.00 93.88 206 ALA A N 1
ATOM 1660 C CA . ALA A 1 206 ? 10.972 -10.809 -9.702 1.00 93.88 206 ALA A CA 1
ATOM 1661 C C . ALA A 1 206 ? 11.030 -11.930 -8.649 1.00 93.88 206 ALA A C 1
ATOM 1663 O O . ALA A 1 206 ? 10.091 -12.712 -8.517 1.00 93.88 206 ALA A O 1
ATOM 1664 N N . LYS A 1 207 ? 12.087 -11.966 -7.829 1.00 90.19 207 LYS A N 1
ATOM 1665 C CA . LYS A 1 207 ? 12.211 -12.926 -6.723 1.00 90.19 207 LYS A CA 1
ATOM 1666 C C . LYS A 1 207 ? 11.040 -12.824 -5.741 1.00 90.19 207 LYS A C 1
ATOM 1668 O O . LYS A 1 207 ? 10.456 -13.843 -5.387 1.00 90.19 207 LYS A O 1
ATOM 1673 N N . TYR A 1 208 ? 10.691 -11.621 -5.291 1.00 87.25 208 TYR A N 1
ATOM 1674 C CA . TYR A 1 208 ? 9.605 -11.421 -4.32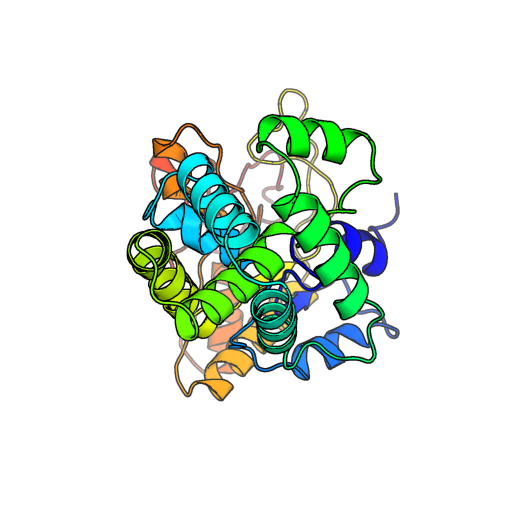7 1.00 87.25 208 TYR A CA 1
ATOM 1675 C C . TYR A 1 208 ? 8.230 -11.734 -4.908 1.00 87.25 208 TYR A C 1
ATOM 1677 O O . TYR A 1 208 ? 7.386 -12.278 -4.201 1.00 87.25 208 TYR A O 1
ATOM 1685 N N . TYR A 1 209 ? 8.026 -11.461 -6.195 1.00 90.88 209 TYR A N 1
ATOM 1686 C CA . TYR A 1 209 ? 6.841 -11.907 -6.915 1.00 90.88 209 TYR A CA 1
ATOM 1687 C C . TYR A 1 209 ? 6.694 -13.434 -6.870 1.00 90.88 209 TYR A C 1
ATOM 1689 O O . TYR A 1 209 ? 5.644 -13.945 -6.484 1.00 90.88 209 TYR A O 1
ATOM 1697 N N . LEU A 1 210 ? 7.767 -14.163 -7.190 1.00 91.50 210 LEU A N 1
ATOM 1698 C CA . LEU A 1 210 ? 7.769 -15.627 -7.176 1.00 91.50 210 LEU A CA 1
ATOM 1699 C C . LEU A 1 210 ? 7.583 -16.191 -5.764 1.00 91.50 210 LEU A C 1
ATOM 1701 O O . LEU A 1 210 ? 6.846 -17.152 -5.588 1.00 91.50 210 LEU A O 1
ATOM 1705 N N . LEU A 1 211 ? 8.187 -15.578 -4.743 1.00 87.38 211 LEU A N 1
ATOM 1706 C CA . LEU A 1 211 ? 7.963 -15.973 -3.350 1.00 87.38 211 LEU A CA 1
ATOM 1707 C C . LEU A 1 211 ? 6.506 -15.758 -2.915 1.00 87.38 211 LEU A C 1
ATOM 1709 O O . LEU A 1 211 ? 5.937 -16.623 -2.250 1.00 87.38 211 LEU A O 1
ATOM 1713 N N . ALA A 1 212 ? 5.884 -14.648 -3.321 1.00 84.50 212 ALA A N 1
ATOM 1714 C CA . ALA A 1 212 ? 4.465 -14.416 -3.072 1.00 84.50 212 ALA A CA 1
ATOM 1715 C C . ALA A 1 212 ? 3.594 -15.464 -3.785 1.00 84.50 212 ALA A C 1
ATOM 1717 O O . ALA A 1 212 ? 2.653 -15.973 -3.179 1.00 84.50 212 ALA A O 1
ATOM 1718 N N . ALA A 1 213 ? 3.942 -15.830 -5.023 1.00 89.31 213 ALA A N 1
ATOM 1719 C CA . ALA A 1 213 ? 3.239 -16.863 -5.778 1.00 89.31 213 ALA A CA 1
ATOM 1720 C C . ALA A 1 213 ? 3.383 -18.259 -5.156 1.00 89.31 213 ALA A C 1
ATOM 1722 O O . ALA A 1 213 ? 2.412 -19.008 -5.068 1.00 89.31 213 ALA A O 1
ATOM 1723 N N . LEU A 1 214 ? 4.578 -18.597 -4.666 1.00 88.19 214 LEU A N 1
ATOM 1724 C CA . LEU A 1 214 ? 4.829 -19.840 -3.937 1.00 88.19 214 LEU A CA 1
ATOM 1725 C C . LEU A 1 214 ? 4.020 -19.907 -2.638 1.00 88.19 214 LEU A C 1
ATOM 1727 O O . LEU A 1 214 ? 3.493 -20.965 -2.306 1.00 88.19 214 LEU A O 1
ATOM 1731 N N . GLN A 1 215 ? 3.882 -18.788 -1.918 1.00 84.00 215 GLN A N 1
ATOM 1732 C CA . GLN A 1 215 ? 3.098 -18.744 -0.683 1.00 84.00 215 GLN A CA 1
ATOM 1733 C C . GLN A 1 215 ? 1.598 -18.994 -0.927 1.00 84.00 215 GLN A C 1
ATOM 1735 O O . GLN A 1 215 ? 0.933 -19.570 -0.067 1.00 84.00 215 GLN A O 1
ATOM 1740 N N . THR A 1 216 ? 1.049 -18.553 -2.062 1.00 83.38 216 THR A N 1
ATOM 1741 C CA . THR A 1 216 ? -0.387 -18.685 -2.376 1.00 83.38 216 THR A CA 1
ATOM 1742 C C . THR A 1 216 ? -0.720 -19.876 -3.267 1.00 83.38 216 THR A C 1
ATOM 1744 O O . THR A 1 216 ? -1.893 -20.225 -3.385 1.00 83.38 216 THR A O 1
ATOM 1747 N N . GLY A 1 217 ? 0.274 -20.474 -3.928 1.00 86.62 217 GLY A N 1
ATOM 1748 C CA . GLY A 1 217 ? 0.060 -21.444 -5.002 1.00 86.62 217 GLY A CA 1
ATOM 1749 C C . GLY A 1 217 ? -0.572 -20.833 -6.261 1.00 86.62 217 GLY A C 1
ATOM 1750 O O . GLY A 1 217 ? -1.133 -21.562 -7.074 1.00 86.62 217 GLY A O 1
ATOM 1751 N N . GLN A 1 218 ? -0.535 -19.505 -6.415 1.00 88.25 218 GLN A N 1
ATOM 1752 C CA . GLN A 1 218 ? -1.153 -18.773 -7.525 1.00 88.25 218 GLN A CA 1
ATOM 1753 C C . GLN A 1 218 ? -0.246 -17.634 -7.983 1.00 88.25 218 GLN A C 1
ATOM 1755 O O . GLN A 1 218 ? 0.381 -16.985 -7.156 1.00 88.25 218 GLN A O 1
ATOM 1760 N N . LEU A 1 219 ? -0.231 -17.325 -9.280 1.00 89.50 219 LEU A N 1
ATOM 1761 C CA . LEU A 1 219 ? 0.467 -16.150 -9.809 1.00 89.50 219 LEU A CA 1
ATOM 1762 C C . LEU A 1 219 ? -0.352 -14.877 -9.514 1.00 89.50 219 LEU A C 1
ATOM 1764 O O . LEU A 1 219 ? -1.429 -14.714 -10.093 1.00 89.50 219 LEU A O 1
ATOM 1768 N N . PRO A 1 220 ? 0.100 -13.971 -8.620 1.00 85.69 220 PRO A N 1
ATOM 1769 C CA . PRO A 1 220 ? -0.642 -12.750 -8.335 1.00 85.69 220 PRO A CA 1
ATOM 1770 C C . PRO A 1 220 ? -0.583 -11.785 -9.524 1.00 85.69 220 PRO A C 1
ATOM 1772 O O . PRO A 1 220 ? 0.346 -11.818 -10.331 1.00 85.69 220 PRO A O 1
ATOM 1775 N N . GLN A 1 221 ? -1.564 -10.889 -9.617 1.00 89.94 221 GLN A N 1
ATOM 1776 C CA . GLN A 1 221 ? -1.587 -9.847 -10.642 1.00 89.94 221 GLN A CA 1
ATOM 1777 C C . GLN A 1 221 ? -0.674 -8.677 -10.242 1.00 89.94 221 GLN A C 1
ATOM 1779 O O . GLN A 1 221 ? -0.859 -8.082 -9.180 1.00 89.94 221 GLN A O 1
ATOM 1784 N N . ILE A 1 222 ? 0.278 -8.303 -11.102 1.00 91.06 222 ILE A N 1
ATOM 1785 C CA . ILE A 1 222 ? 1.108 -7.104 -10.903 1.00 91.06 222 ILE A CA 1
ATOM 1786 C C . ILE A 1 222 ? 0.358 -5.851 -11.380 1.00 91.06 222 ILE A C 1
ATOM 1788 O O . ILE A 1 222 ? -0.105 -5.785 -12.520 1.00 91.06 222 ILE A O 1
ATOM 1792 N N . VAL A 1 223 ? 0.304 -4.832 -10.519 1.00 87.56 223 VAL A N 1
ATOM 1793 C CA . VAL A 1 223 ? -0.246 -3.493 -10.792 1.00 87.56 223 VAL A CA 1
ATOM 1794 C C . VAL A 1 223 ? 0.709 -2.409 -10.272 1.00 87.56 223 VAL A C 1
ATOM 1796 O O . VAL A 1 223 ? 1.553 -2.683 -9.420 1.00 87.56 223 VAL A O 1
ATOM 1799 N N . SER A 1 224 ? 0.583 -1.177 -10.769 1.00 86.12 224 SER A N 1
ATOM 1800 C CA . SER A 1 224 ? 1.315 0.004 -10.280 1.00 86.12 224 SER A CA 1
ATOM 1801 C C . SER A 1 224 ? 0.406 0.910 -9.445 1.00 86.12 224 SER A C 1
ATOM 1803 O O . SER A 1 224 ? -0.810 0.906 -9.642 1.00 86.12 224 SER A O 1
ATOM 1805 N N . HIS A 1 225 ? 0.971 1.748 -8.568 1.00 80.88 225 HIS A N 1
ATOM 1806 C CA . HIS A 1 225 ? 0.175 2.797 -7.920 1.00 80.88 225 HIS A CA 1
ATOM 1807 C C . HIS A 1 225 ? -0.397 3.777 -8.942 1.00 80.88 225 HIS A C 1
ATOM 1809 O O . HIS A 1 225 ? -1.544 4.180 -8.796 1.00 80.88 225 HIS A O 1
ATOM 1815 N N . PHE A 1 226 ? 0.340 4.087 -10.016 1.00 81.69 226 PHE A N 1
ATOM 1816 C CA . PHE A 1 226 ? -0.197 4.906 -11.102 1.00 81.69 226 PHE A CA 1
ATOM 1817 C C . PHE A 1 226 ? -1.473 4.299 -11.700 1.00 81.69 226 PHE A C 1
ATOM 1819 O O . PHE A 1 226 ? -2.450 5.010 -11.861 1.00 81.69 226 PHE A O 1
ATOM 1826 N N . ALA A 1 227 ? -1.528 2.988 -11.946 1.00 79.44 227 ALA A N 1
ATOM 1827 C CA . ALA A 1 227 ? -2.737 2.334 -12.446 1.00 79.44 227 ALA A CA 1
ATOM 1828 C C . ALA A 1 227 ? -3.855 2.271 -11.391 1.00 79.44 227 ALA A C 1
ATOM 1830 O O . ALA A 1 227 ? -5.018 2.560 -11.689 1.00 79.44 227 ALA A O 1
ATOM 1831 N N . VAL A 1 228 ? -3.502 1.886 -10.160 1.00 75.50 228 VAL A N 1
ATOM 1832 C CA . VAL A 1 228 ? -4.459 1.692 -9.064 1.00 75.50 228 VAL A CA 1
ATOM 1833 C C . VAL A 1 228 ? -5.132 3.004 -8.697 1.00 75.50 228 VAL A C 1
ATOM 1835 O O . VAL A 1 228 ? -6.347 3.018 -8.571 1.00 75.50 228 VAL A O 1
ATOM 1838 N N . ASP A 1 229 ? -4.396 4.107 -8.604 1.00 70.81 229 ASP A N 1
ATOM 1839 C CA . ASP A 1 229 ? -4.926 5.401 -8.171 1.00 70.81 229 ASP A CA 1
ATOM 1840 C C . ASP A 1 229 ? -5.767 6.122 -9.244 1.00 70.81 229 ASP A C 1
ATOM 1842 O O . ASP A 1 229 ? -6.253 7.227 -9.004 1.00 70.81 229 ASP A O 1
ATOM 1846 N N . SER A 1 230 ? -5.997 5.520 -10.416 1.00 67.06 230 SER A N 1
ATOM 1847 C CA . SER A 1 230 ? -6.831 6.097 -11.486 1.00 67.06 230 SER A CA 1
ATOM 1848 C C . SER A 1 230 ? -8.222 6.540 -11.010 1.00 67.06 230 SER A C 1
ATOM 1850 O O . SER A 1 230 ? -8.727 7.573 -11.451 1.00 67.06 230 SER A O 1
ATOM 1852 N N . PHE A 1 231 ? -8.820 5.833 -10.046 1.00 61.28 231 PHE A N 1
ATOM 1853 C CA . PHE A 1 231 ? -10.115 6.212 -9.472 1.00 61.28 231 PHE A CA 1
ATOM 1854 C C . PHE A 1 231 ? -10.057 7.527 -8.662 1.00 61.28 231 PHE A C 1
ATOM 1856 O O . PHE A 1 231 ? -11.074 8.211 -8.544 1.00 61.28 231 PHE A O 1
ATOM 1863 N N . LEU A 1 232 ? -8.889 7.926 -8.128 1.00 62.16 232 LEU A N 1
ATOM 1864 C CA . LEU A 1 232 ? -8.727 9.171 -7.358 1.00 62.16 232 LEU A CA 1
ATOM 1865 C C . LEU A 1 232 ? -8.912 10.420 -8.225 1.00 62.16 232 LEU A C 1
ATOM 1867 O O . LEU A 1 232 ? -9.303 11.469 -7.708 1.00 62.16 232 LEU A O 1
ATOM 1871 N N . ILE A 1 233 ? -8.682 10.304 -9.535 1.00 61.00 233 ILE A N 1
ATOM 1872 C CA . ILE A 1 233 ? -8.816 11.414 -10.484 1.00 61.00 233 ILE A CA 1
ATOM 1873 C C . ILE A 1 233 ? -10.251 11.933 -10.499 1.00 61.00 233 ILE A C 1
ATOM 1875 O O . ILE A 1 233 ? -10.474 13.141 -10.439 1.00 61.00 233 ILE A O 1
ATOM 1879 N N . ASN A 1 234 ? -11.225 11.019 -10.494 1.00 56.38 234 ASN A N 1
ATOM 1880 C CA . ASN A 1 234 ? -12.648 11.359 -10.476 1.00 56.38 234 ASN A CA 1
ATOM 1881 C C . ASN A 1 234 ? -13.074 12.032 -9.158 1.00 56.38 234 ASN A C 1
ATOM 1883 O O . ASN A 1 234 ? -14.107 12.690 -9.111 1.00 56.38 234 ASN A O 1
ATOM 1887 N N . GLN A 1 235 ? -12.256 11.926 -8.105 1.00 58.59 235 GLN A N 1
ATOM 1888 C CA . GLN A 1 235 ? -12.452 12.600 -6.817 1.00 58.59 235 GLN A CA 1
ATOM 1889 C C . GLN A 1 235 ? -11.680 13.932 -6.712 1.00 58.59 235 GLN A C 1
ATOM 1891 O O . GLN A 1 235 ? -11.539 14.478 -5.615 1.00 58.59 235 GLN A O 1
ATOM 1896 N N . GLY A 1 236 ? -11.112 14.441 -7.813 1.00 56.19 236 GLY A N 1
ATOM 1897 C CA . GLY A 1 236 ? -10.306 15.668 -7.818 1.00 56.19 236 GLY A CA 1
ATOM 1898 C C . GLY A 1 236 ? -8.982 15.547 -7.051 1.00 56.19 236 GLY A C 1
ATOM 1899 O O . GLY A 1 236 ? -8.357 16.559 -6.724 1.00 56.19 236 GLY A O 1
ATOM 1900 N N . LYS A 1 237 ? -8.547 14.320 -6.741 1.00 62.78 237 LYS A N 1
ATOM 1901 C CA . LYS A 1 237 ? -7.267 14.030 -6.090 1.00 62.78 237 LYS A CA 1
ATOM 1902 C C . LYS A 1 237 ? -6.270 13.576 -7.145 1.00 62.78 237 LYS A C 1
ATOM 1904 O O . LYS A 1 237 ? -6.609 12.830 -8.057 1.00 62.78 237 LYS A O 1
ATOM 1909 N N . TYR A 1 238 ? -5.022 14.012 -7.011 1.00 60.81 238 TYR A N 1
ATOM 1910 C CA . TYR A 1 238 ? -3.985 13.564 -7.931 1.00 60.81 238 TYR A CA 1
ATOM 1911 C C . TYR A 1 238 ? -3.449 12.188 -7.516 1.00 60.81 238 TYR A C 1
ATOM 1913 O O . TYR A 1 238 ? -3.050 12.040 -6.357 1.00 60.81 238 TYR A O 1
ATOM 1921 N N . PRO A 1 239 ? -3.417 11.212 -8.439 1.00 67.06 239 PRO A N 1
ATOM 1922 C CA . PRO A 1 239 ? -2.905 9.876 -8.172 1.00 67.06 239 PRO A CA 1
ATOM 1923 C C . PRO A 1 239 ? -1.404 9.916 -7.887 1.00 67.06 239 PRO A C 1
ATOM 1925 O O . PRO A 1 239 ? -0.677 10.776 -8.412 1.00 67.06 239 PRO A O 1
ATOM 1928 N N . HIS A 1 240 ? -0.915 8.964 -7.092 1.00 77.00 240 HIS A N 1
ATOM 1929 C CA . HIS A 1 240 ? 0.514 8.701 -7.086 1.00 77.00 240 HIS A CA 1
ATOM 1930 C C . HIS A 1 240 ? 0.954 8.233 -8.487 1.00 77.00 240 HIS A C 1
ATOM 1932 O O . HIS A 1 240 ? 0.156 7.749 -9.285 1.00 77.00 240 HIS A O 1
ATOM 1938 N N . CYS A 1 241 ? 2.224 8.446 -8.832 1.00 81.44 241 CYS A N 1
ATOM 1939 C CA . CYS A 1 241 ? 2.759 8.140 -10.168 1.00 81.44 241 CYS A CA 1
ATOM 1940 C C . CYS A 1 241 ? 3.875 7.098 -10.145 1.00 81.44 241 CYS A C 1
ATOM 1942 O O . CYS A 1 241 ? 4.618 6.949 -11.110 1.00 81.44 241 CYS A O 1
ATOM 1944 N N . ASP A 1 242 ? 4.037 6.405 -9.029 1.00 82.69 242 ASP A N 1
ATOM 1945 C CA . ASP A 1 242 ? 5.012 5.347 -8.860 1.00 82.69 242 ASP A CA 1
ATOM 1946 C C . ASP A 1 242 ? 4.508 3.981 -9.380 1.00 82.69 242 ASP A C 1
A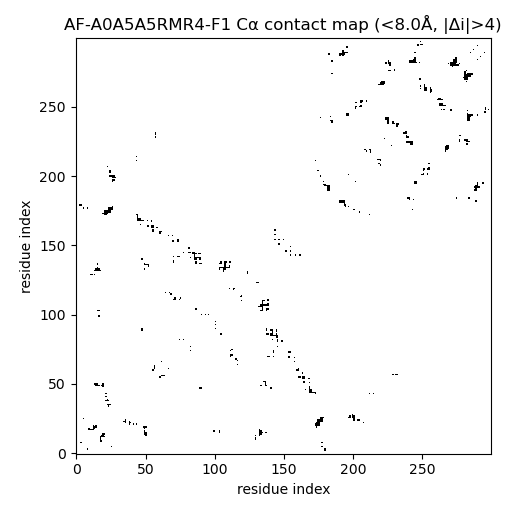TOM 1948 O O . ASP A 1 242 ? 3.300 3.739 -9.476 1.00 82.69 242 ASP A O 1
ATOM 1952 N N . PRO A 1 243 ? 5.437 3.079 -9.746 1.00 86.56 243 PRO A N 1
ATOM 1953 C CA . PRO A 1 243 ? 6.874 3.319 -9.867 1.00 86.56 243 PRO A CA 1
ATOM 1954 C C . PRO A 1 243 ? 7.198 4.094 -11.160 1.00 86.56 243 PRO A C 1
ATOM 1956 O O . PRO A 1 243 ? 6.896 3.671 -12.275 1.00 86.56 243 PRO A O 1
ATOM 1959 N N . ARG A 1 244 ? 7.803 5.277 -10.998 1.00 87.38 244 ARG A N 1
ATOM 1960 C CA . ARG A 1 244 ? 8.041 6.240 -12.082 1.00 87.38 244 ARG A CA 1
ATOM 1961 C C . ARG A 1 244 ? 9.182 5.742 -12.967 1.00 87.38 244 ARG A C 1
ATOM 1963 O O . ARG A 1 244 ? 10.291 5.583 -12.459 1.00 87.38 244 ARG A O 1
ATOM 1970 N N . GLY A 1 245 ? 8.940 5.546 -14.261 1.00 87.06 245 GLY A N 1
ATOM 1971 C CA . GLY A 1 245 ? 9.966 5.060 -15.189 1.00 87.06 245 GLY A CA 1
ATOM 1972 C C . GLY A 1 245 ? 10.390 3.605 -14.945 1.00 87.06 245 GLY A C 1
ATOM 1973 O O . GLY A 1 245 ? 11.545 3.252 -15.177 1.00 87.06 245 GLY A O 1
ATOM 1974 N N . PHE A 1 246 ? 9.499 2.771 -14.402 1.00 90.38 246 PHE A N 1
ATOM 1975 C CA . PHE A 1 246 ? 9.756 1.343 -14.213 1.00 90.38 246 PHE A CA 1
ATOM 1976 C C . PHE A 1 246 ? 9.367 0.554 -15.461 1.00 90.38 246 PHE A C 1
ATOM 1978 O O . PHE A 1 246 ? 8.220 0.600 -15.892 1.00 90.38 246 PHE A O 1
ATOM 1985 N N . ASP A 1 247 ? 10.307 -0.192 -16.026 1.00 91.62 247 ASP A N 1
ATOM 1986 C CA . ASP A 1 247 ? 10.072 -1.060 -17.173 1.00 91.62 247 ASP A CA 1
ATOM 1987 C C . ASP A 1 247 ? 9.370 -2.347 -16.718 1.00 91.62 247 ASP A C 1
ATOM 1989 O O . ASP A 1 247 ? 9.990 -3.325 -16.289 1.00 91.62 247 ASP A O 1
ATOM 1993 N N . LEU A 1 248 ? 8.040 -2.330 -16.776 1.00 92.75 248 LEU A N 1
ATOM 1994 C CA . LEU A 1 248 ? 7.219 -3.457 -16.352 1.00 92.75 248 LEU A CA 1
ATOM 1995 C C . LEU A 1 248 ? 7.416 -4.680 -17.262 1.00 92.75 248 LEU A C 1
ATOM 1997 O O . LEU A 1 248 ? 7.385 -5.811 -16.779 1.00 92.75 248 LEU A O 1
ATOM 2001 N N . GLN A 1 249 ? 7.700 -4.467 -18.548 1.00 92.94 249 GLN A N 1
ATOM 2002 C CA . GLN A 1 249 ? 7.953 -5.561 -19.485 1.00 92.94 249 GLN A CA 1
ATOM 2003 C C . GLN A 1 249 ? 9.267 -6.280 -19.170 1.00 92.94 249 GLN A C 1
ATOM 2005 O O . GLN A 1 249 ? 9.335 -7.509 -19.211 1.00 92.94 249 GLN A O 1
ATOM 2010 N N . ARG A 1 250 ? 10.306 -5.536 -18.786 1.00 93.56 250 ARG A N 1
ATOM 2011 C CA . ARG A 1 250 ? 11.559 -6.120 -18.301 1.00 93.56 250 ARG A CA 1
ATOM 2012 C C . ARG A 1 250 ? 11.350 -6.982 -17.061 1.00 93.56 250 ARG A C 1
ATOM 2014 O O . ARG A 1 250 ? 11.937 -8.059 -16.978 1.00 93.56 250 ARG A O 1
ATOM 2021 N N . LEU A 1 251 ? 10.521 -6.538 -16.112 1.00 95.25 251 LEU A N 1
ATOM 2022 C CA . LEU A 1 251 ? 10.167 -7.361 -14.952 1.00 95.25 251 LEU A CA 1
ATOM 2023 C C . LEU A 1 251 ? 9.480 -8.663 -15.388 1.00 95.25 251 LEU A C 1
ATOM 2025 O O . LEU A 1 251 ? 9.862 -9.733 -14.920 1.00 95.25 251 LEU A O 1
ATOM 2029 N N . TYR A 1 252 ? 8.509 -8.584 -16.298 1.00 96.19 252 TYR A N 1
ATOM 2030 C CA . TYR A 1 252 ? 7.812 -9.761 -16.821 1.00 96.19 252 TYR A CA 1
ATOM 2031 C C . TYR A 1 252 ? 8.757 -10.750 -17.500 1.00 96.19 252 TYR A C 1
ATOM 2033 O O . TYR A 1 252 ? 8.691 -11.942 -17.218 1.00 96.19 252 TYR A O 1
ATOM 2041 N N . ASN A 1 253 ? 9.707 -10.265 -18.298 1.00 95.25 253 ASN A N 1
ATOM 2042 C CA . ASN A 1 253 ? 10.693 -11.127 -18.945 1.00 95.25 253 ASN A CA 1
ATOM 2043 C C . ASN A 1 253 ? 11.589 -11.859 -17.930 1.00 95.25 253 ASN A C 1
ATOM 2045 O O . ASN A 1 253 ? 11.913 -13.025 -18.140 1.00 95.25 253 ASN A O 1
ATOM 2049 N N . LEU A 1 254 ? 11.953 -11.219 -16.811 1.00 95.94 254 LEU A N 1
ATOM 2050 C CA . LEU A 1 254 ? 12.709 -11.878 -15.736 1.00 95.94 254 LEU A CA 1
ATOM 2051 C C . LEU A 1 254 ? 11.893 -12.957 -15.018 1.00 95.94 254 LEU A C 1
ATOM 2053 O O . LEU A 1 254 ? 12.445 -13.989 -14.643 1.00 95.94 254 LEU A O 1
ATOM 2057 N N . ILE A 1 255 ? 10.592 -12.729 -14.824 1.00 96.75 255 ILE A N 1
ATOM 2058 C CA . ILE A 1 255 ? 9.692 -13.731 -14.240 1.00 96.75 255 ILE A CA 1
ATOM 2059 C C . ILE A 1 255 ? 9.544 -14.915 -15.203 1.00 96.75 255 ILE A C 1
ATOM 2061 O O . ILE A 1 255 ? 9.721 -16.052 -14.777 1.00 96.75 255 ILE A O 1
ATOM 2065 N N . SER A 1 256 ? 9.311 -14.656 -16.494 1.00 96.38 256 SER A N 1
ATOM 2066 C CA . SER A 1 256 ? 9.259 -15.696 -17.529 1.00 96.38 256 SER A CA 1
ATOM 2067 C C . SER A 1 256 ? 10.522 -16.536 -17.572 1.00 96.38 256 SER A C 1
ATOM 2069 O O . SER A 1 256 ? 10.436 -17.756 -17.537 1.00 96.38 256 SER A O 1
ATOM 2071 N N . GLN A 1 257 ? 11.692 -15.897 -17.558 1.00 96.19 257 GLN A N 1
ATOM 2072 C CA . GLN A 1 257 ? 12.966 -16.609 -17.532 1.00 96.19 257 GLN A CA 1
ATOM 2073 C C . GLN A 1 257 ? 13.088 -17.533 -16.311 1.00 96.19 257 GLN A C 1
ATOM 2075 O O . GLN A 1 257 ? 13.611 -18.635 -16.425 1.00 96.19 257 GLN A O 1
ATOM 2080 N N . ALA A 1 258 ? 12.619 -17.096 -15.140 1.00 95.31 258 ALA A N 1
ATOM 2081 C CA . ALA A 1 258 ? 12.683 -17.895 -13.920 1.00 95.31 258 ALA A CA 1
ATOM 2082 C C . ALA A 1 258 ? 11.675 -19.059 -13.894 1.00 95.31 258 ALA A C 1
ATOM 2084 O O . ALA A 1 258 ? 11.908 -20.038 -13.187 1.00 95.31 258 ALA A O 1
ATOM 2085 N N . LEU A 1 259 ? 10.567 -18.947 -14.631 1.00 95.25 259 LEU A N 1
ATOM 2086 C CA . LEU A 1 259 ? 9.517 -19.965 -14.735 1.00 95.25 259 LEU A CA 1
ATOM 2087 C C . LEU A 1 259 ? 9.648 -20.862 -15.975 1.00 95.25 259 LEU A C 1
ATOM 2089 O O . LEU A 1 259 ? 8.837 -21.770 -16.130 1.00 95.25 259 LEU A O 1
ATOM 2093 N N . ASP A 1 260 ? 10.641 -20.610 -16.833 1.00 95.50 260 ASP A N 1
ATOM 2094 C CA . ASP A 1 260 ? 10.780 -21.234 -18.156 1.00 95.50 260 ASP A CA 1
ATOM 2095 C C . ASP A 1 260 ? 9.533 -21.028 -19.043 1.00 95.50 260 ASP A C 1
ATOM 2097 O O . ASP A 1 260 ? 9.043 -21.934 -19.713 1.00 95.50 260 ASP A O 1
ATOM 2101 N N . TYR A 1 261 ? 8.966 -19.818 -18.992 1.00 94.00 261 TYR A N 1
ATOM 2102 C CA . TYR A 1 261 ? 7.832 -19.389 -19.819 1.00 94.00 261 TYR A CA 1
ATOM 2103 C C . TYR A 1 261 ? 8.298 -18.502 -20.972 1.00 94.00 261 TYR A C 1
ATOM 2105 O O . TYR A 1 261 ? 9.370 -17.892 -20.922 1.00 94.00 261 TYR A O 1
ATOM 2113 N N . ASP A 1 262 ? 7.441 -18.351 -21.983 1.00 92.44 262 ASP A N 1
ATOM 2114 C CA . ASP A 1 262 ? 7.740 -17.516 -23.141 1.00 92.44 262 ASP A CA 1
ATOM 2115 C C . ASP A 1 262 ? 8.026 -16.049 -22.741 1.00 92.44 262 ASP A C 1
ATOM 2117 O O . ASP A 1 262 ? 7.319 -15.462 -21.894 1.00 92.44 262 ASP A O 1
ATOM 2121 N N . PRO A 1 263 ? 9.042 -15.409 -23.357 1.00 86.75 263 PRO A N 1
ATOM 2122 C CA . PRO A 1 263 ? 9.236 -13.967 -23.270 1.00 86.75 263 PRO A CA 1
ATOM 2123 C C . PRO A 1 263 ? 7.977 -13.218 -23.721 1.00 86.75 263 PRO A C 1
ATOM 2125 O O . PRO A 1 263 ? 7.305 -13.626 -24.664 1.00 86.75 263 PRO A O 1
ATOM 2128 N N . GLY A 1 264 ? 7.650 -12.104 -23.064 1.00 84.62 264 GLY A N 1
ATOM 2129 C CA . GLY A 1 264 ? 6.424 -11.356 -23.366 1.00 84.62 264 GLY A CA 1
ATOM 2130 C C . GLY A 1 264 ? 5.178 -11.817 -22.602 1.00 84.62 264 GLY A C 1
ATOM 2131 O O . GLY A 1 264 ? 4.164 -11.124 -22.659 1.00 84.62 264 GLY A O 1
ATOM 2132 N N . THR A 1 265 ? 5.248 -12.915 -21.836 1.00 92.31 265 THR A N 1
ATOM 2133 C CA . THR A 1 265 ? 4.160 -13.314 -20.926 1.00 92.31 265 THR A CA 1
ATOM 2134 C C . THR A 1 265 ? 3.824 -12.178 -19.960 1.00 92.31 265 THR A C 1
ATOM 2136 O O . THR A 1 265 ? 4.706 -11.588 -19.339 1.00 92.31 265 THR A O 1
ATOM 2139 N N . VAL A 1 266 ? 2.536 -11.868 -19.822 1.00 93.06 266 VAL A N 1
ATOM 2140 C CA . VAL A 1 266 ? 2.041 -10.787 -18.963 1.00 93.06 266 VAL A CA 1
ATOM 2141 C C . VAL A 1 266 ? 1.597 -11.356 -17.619 1.00 93.06 266 VAL A C 1
ATOM 2143 O O . VAL A 1 266 ? 0.701 -12.192 -17.556 1.00 93.06 266 VAL A O 1
ATOM 2146 N N . TYR A 1 267 ? 2.179 -10.849 -16.531 1.00 92.81 267 TYR A N 1
ATOM 2147 C CA . TYR A 1 267 ? 1.871 -11.265 -15.152 1.00 92.81 267 TYR A CA 1
ATOM 2148 C C . TYR A 1 267 ? 0.945 -10.276 -14.427 1.00 92.81 267 TYR A C 1
ATOM 2150 O O . TYR A 1 267 ? 0.885 -10.225 -13.197 1.00 92.81 267 TYR A O 1
ATOM 2158 N N . GLY A 1 268 ? 0.256 -9.413 -15.173 1.00 92.12 268 GLY A N 1
ATOM 2159 C CA . GLY A 1 268 ? -0.546 -8.343 -14.602 1.00 92.12 268 GLY A CA 1
ATOM 2160 C C . GLY A 1 268 ? -1.204 -7.442 -15.636 1.00 92.12 268 GLY A C 1
ATOM 2161 O O . GLY A 1 268 ? -1.850 -7.913 -16.568 1.00 92.12 268 GLY A O 1
ATOM 2162 N N . ILE A 1 269 ? -1.083 -6.132 -15.443 1.00 89.75 269 ILE A N 1
ATOM 2163 C CA . ILE A 1 269 ? -1.501 -5.143 -16.442 1.00 89.75 269 ILE A CA 1
ATOM 2164 C C . ILE A 1 269 ? -0.571 -5.167 -17.663 1.00 89.75 269 ILE A C 1
ATOM 2166 O O . ILE A 1 269 ? 0.647 -5.246 -17.530 1.00 89.75 269 ILE A O 1
ATOM 2170 N N . VAL A 1 270 ? -1.131 -5.038 -18.867 1.00 92.00 270 VAL A N 1
ATOM 2171 C CA . VAL A 1 270 ? -0.325 -4.833 -20.082 1.00 92.00 270 VAL A CA 1
ATOM 2172 C C . VAL A 1 270 ? 0.327 -3.446 -20.003 1.00 92.00 270 VAL A C 1
ATOM 2174 O O . VAL A 1 270 ? -0.416 -2.470 -19.853 1.00 92.00 270 VAL A O 1
ATOM 2177 N N . PRO A 1 271 ? 1.665 -3.310 -20.087 1.00 90.88 271 PRO A N 1
ATOM 2178 C CA . PRO A 1 271 ? 2.328 -2.022 -19.898 1.00 90.88 271 PRO A CA 1
ATOM 2179 C C . PRO A 1 271 ? 1.882 -0.973 -20.926 1.00 90.88 271 PRO A C 1
ATOM 2181 O O . PRO A 1 271 ? 1.941 -1.199 -22.133 1.00 90.88 271 PRO A O 1
ATOM 2184 N N . ARG A 1 272 ? 1.464 0.200 -20.444 1.00 91.44 272 ARG A N 1
ATOM 2185 C CA . ARG A 1 272 ? 1.161 1.396 -21.241 1.00 91.44 272 ARG A CA 1
ATOM 2186 C C . ARG A 1 272 ? 1.869 2.589 -20.613 1.00 91.44 272 ARG A C 1
ATOM 2188 O O . ARG A 1 272 ? 1.471 3.077 -19.555 1.00 91.44 272 ARG A O 1
ATOM 2195 N N . TYR A 1 273 ? 2.958 3.012 -21.242 1.00 90.00 273 TYR A N 1
ATOM 2196 C CA . TYR A 1 273 ? 3.848 4.043 -20.721 1.00 90.00 273 TYR A CA 1
ATO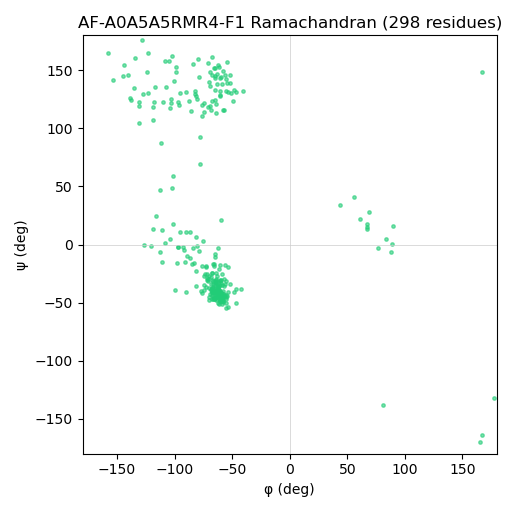M 2197 C C . TYR A 1 273 ? 3.413 5.433 -21.178 1.00 90.00 273 TYR A C 1
ATOM 2199 O O . TYR A 1 273 ? 3.228 5.662 -22.370 1.00 90.00 273 TYR A O 1
ATOM 2207 N N . GLY A 1 274 ? 3.333 6.377 -20.245 1.00 89.25 274 GLY A N 1
ATOM 2208 C CA . GLY A 1 274 ? 3.061 7.771 -20.580 1.00 89.25 274 GLY A CA 1
ATOM 2209 C C . GLY A 1 274 ? 2.708 8.610 -19.362 1.00 89.25 274 GLY A C 1
ATOM 2210 O O . GLY A 1 274 ? 2.992 8.237 -18.226 1.00 89.25 274 GLY A O 1
ATOM 2211 N N . THR A 1 275 ? 2.127 9.784 -19.580 1.00 87.62 275 THR A N 1
ATOM 2212 C CA . THR A 1 275 ? 1.774 10.723 -18.502 1.00 87.62 275 THR A CA 1
ATOM 2213 C C . THR A 1 275 ? 0.273 10.894 -18.322 1.00 87.62 275 THR A C 1
ATOM 2215 O O . THR A 1 275 ? -0.148 11.548 -17.365 1.00 87.62 275 THR A O 1
ATOM 2218 N N . ASN A 1 276 ? -0.535 10.310 -19.208 1.00 86.12 276 ASN A N 1
ATOM 2219 C CA . ASN A 1 276 ? -1.969 10.499 -19.278 1.00 86.12 276 ASN A CA 1
ATOM 2220 C C . ASN A 1 276 ? -2.723 9.224 -18.893 1.00 86.12 276 ASN A C 1
ATOM 2222 O O . ASN A 1 276 ? -3.163 8.420 -19.711 1.00 86.12 276 ASN A O 1
ATOM 2226 N N . ILE A 1 277 ? -2.957 9.108 -17.598 1.00 79.94 277 ILE A N 1
ATOM 2227 C CA . ILE A 1 277 ? -3.781 8.063 -17.001 1.00 79.94 277 ILE A CA 1
ATOM 2228 C C . ILE A 1 277 ? -5.223 8.020 -17.544 1.00 79.94 277 ILE A C 1
ATOM 2230 O O . ILE A 1 277 ? -5.794 6.939 -17.652 1.00 79.94 277 ILE A O 1
ATOM 2234 N N . LEU A 1 278 ? -5.797 9.154 -17.980 1.00 81.12 278 LEU A N 1
ATOM 2235 C CA . LEU A 1 278 ? -7.123 9.184 -18.620 1.00 81.12 278 LEU A CA 1
ATOM 2236 C C . LEU A 1 278 ? -7.101 8.596 -20.037 1.00 81.12 278 LEU A C 1
ATOM 2238 O O . LEU A 1 278 ? -8.117 8.094 -20.506 1.00 81.12 278 LEU A O 1
ATOM 2242 N N . ALA A 1 279 ? -5.947 8.614 -20.708 1.00 85.25 279 ALA A N 1
ATOM 2243 C CA . ALA A 1 279 ? -5.745 7.903 -21.971 1.00 85.25 279 ALA A CA 1
ATOM 2244 C C . ALA A 1 279 ? -5.464 6.401 -21.767 1.00 85.25 279 ALA A C 1
ATOM 2246 O O . ALA A 1 279 ? -5.327 5.659 -22.744 1.00 85.25 279 ALA A O 1
ATOM 2247 N N . GLY A 1 280 ? -5.403 5.938 -20.514 1.00 84.06 280 GLY A N 1
ATOM 2248 C CA . GLY A 1 280 ? -5.123 4.553 -20.148 1.00 84.06 280 GLY A CA 1
ATOM 2249 C C . GLY A 1 280 ? -3.640 4.238 -19.954 1.00 84.06 280 GLY A C 1
ATOM 2250 O O . GLY A 1 280 ? -3.286 3.058 -19.949 1.00 84.06 280 GLY A O 1
ATOM 2251 N N . ASP A 1 281 ? -2.779 5.250 -19.798 1.00 89.12 281 ASP A N 1
ATOM 2252 C CA . ASP A 1 281 ? -1.396 5.033 -19.363 1.00 89.12 281 ASP A CA 1
ATOM 2253 C C . ASP A 1 281 ? -1.394 4.474 -17.937 1.00 89.12 281 ASP A C 1
ATOM 2255 O O . ASP A 1 281 ? -2.082 4.978 -17.050 1.00 89.12 281 ASP A O 1
ATOM 2259 N N . ASN A 1 282 ? -0.610 3.427 -17.707 1.00 86.94 282 ASN A N 1
ATOM 2260 C CA . ASN A 1 282 ? -0.592 2.686 -16.449 1.00 86.94 282 ASN A CA 1
ATOM 2261 C C . ASN A 1 282 ? 0.813 2.548 -15.846 1.00 86.94 282 ASN A C 1
ATOM 2263 O O . ASN A 1 282 ? 0.959 2.052 -14.731 1.00 86.94 282 ASN A O 1
ATOM 2267 N N . ILE A 1 283 ? 1.832 3.091 -16.513 1.00 89.25 283 ILE A N 1
ATOM 2268 C CA . ILE A 1 283 ? 3.151 3.358 -15.942 1.00 89.25 283 ILE A CA 1
ATOM 2269 C C . ILE A 1 283 ? 3.544 4.795 -16.273 1.00 89.25 283 ILE A C 1
ATOM 2271 O O . ILE A 1 283 ? 3.610 5.174 -17.444 1.00 89.25 283 ILE A O 1
ATOM 2275 N N . TRP A 1 284 ? 3.831 5.599 -15.245 1.00 88.88 284 TRP A N 1
ATOM 2276 C CA . TRP A 1 284 ? 4.188 6.994 -15.470 1.00 88.88 284 TRP A CA 1
ATOM 2277 C C . TRP A 1 284 ? 5.580 7.106 -16.097 1.00 88.88 284 TRP A C 1
ATOM 2279 O O . TRP A 1 284 ? 6.584 6.732 -15.480 1.00 88.88 284 TRP A O 1
ATOM 2289 N N . TRP A 1 285 ? 5.640 7.664 -17.304 1.00 88.56 285 TRP A N 1
ATOM 2290 C CA . TRP A 1 285 ? 6.861 7.841 -18.082 1.00 88.56 285 TRP A CA 1
ATOM 2291 C C . TRP A 1 285 ? 6.872 9.207 -18.768 1.00 88.56 285 TRP A C 1
ATOM 2293 O O . TRP A 1 285 ? 5.952 9.558 -19.501 1.00 88.56 285 TRP A O 1
ATOM 2303 N N . HIS A 1 286 ? 7.934 9.986 -18.556 1.00 87.75 286 HIS A N 1
ATOM 2304 C CA . HIS A 1 286 ? 8.135 11.279 -19.207 1.00 87.75 286 HIS A CA 1
ATOM 2305 C C . HIS A 1 286 ? 9.556 11.347 -19.783 1.00 87.75 286 HIS A C 1
ATOM 2307 O O . HIS A 1 286 ? 10.519 11.334 -19.022 1.00 87.75 286 HIS A O 1
ATOM 2313 N N . ASN A 1 287 ? 9.703 11.504 -21.103 1.00 83.31 287 ASN A N 1
ATOM 2314 C CA . ASN A 1 287 ? 10.994 11.383 -21.817 1.00 83.31 287 ASN A CA 1
ATOM 2315 C C . ASN A 1 287 ? 12.073 12.399 -21.397 1.00 83.31 287 ASN A C 1
ATOM 2317 O O . ASN A 1 287 ? 13.257 12.195 -21.619 1.00 83.31 287 ASN A O 1
ATOM 2321 N N . ARG A 1 288 ? 11.679 13.527 -20.792 1.00 80.69 288 ARG A N 1
ATOM 2322 C CA . ARG A 1 288 ? 12.628 14.498 -20.197 1.00 80.69 288 ARG A CA 1
ATOM 2323 C C . ARG A 1 288 ? 13.033 14.183 -18.751 1.00 80.69 288 ARG A C 1
ATOM 2325 O O . ARG A 1 288 ? 13.916 14.841 -18.213 1.00 80.69 288 ARG A O 1
ATOM 2332 N N . VAL A 1 289 ? 12.339 13.249 -18.104 1.00 83.50 289 VAL A N 1
ATOM 2333 C CA . VAL A 1 289 ? 12.633 12.784 -16.740 1.00 83.50 289 VAL A CA 1
ATOM 2334 C C . VAL A 1 289 ? 13.406 11.471 -16.797 1.00 83.50 289 VAL A C 1
ATOM 2336 O O . VAL A 1 289 ? 14.351 11.299 -16.034 1.00 83.50 289 VAL A O 1
ATOM 2339 N N . PHE A 1 290 ? 13.044 10.589 -17.728 1.00 77.94 290 PHE A N 1
ATOM 2340 C CA . PHE A 1 290 ? 13.715 9.322 -17.997 1.00 77.94 290 PHE A CA 1
ATOM 2341 C C . PHE A 1 290 ? 14.224 9.341 -19.432 1.00 77.94 290 PHE A C 1
ATOM 2343 O O . PHE A 1 290 ? 13.438 9.512 -20.361 1.00 77.94 290 PHE A O 1
ATOM 2350 N N . ASP A 1 291 ? 15.539 9.231 -19.588 1.00 61.34 291 ASP A N 1
ATOM 2351 C CA . ASP A 1 291 ? 16.204 9.322 -20.887 1.00 61.34 291 ASP A CA 1
ATOM 2352 C C . ASP A 1 291 ? 15.812 8.167 -21.827 1.00 61.34 291 ASP A C 1
ATOM 2354 O O . ASP A 1 291 ? 15.539 7.055 -21.367 1.00 61.34 291 ASP A O 1
ATOM 2358 N N . GLN A 1 292 ? 15.852 8.412 -23.141 1.00 55.94 292 GLN A N 1
ATOM 2359 C CA . GLN A 1 292 ? 15.575 7.403 -24.166 1.00 55.94 292 GLN A CA 1
ATOM 2360 C C . GLN A 1 292 ? 16.547 6.217 -24.097 1.00 55.94 292 GLN A C 1
ATOM 2362 O O . GLN A 1 292 ? 16.162 5.083 -24.356 1.00 55.94 292 GLN A O 1
ATOM 2367 N N . ALA A 1 293 ? 17.787 6.455 -23.659 1.00 53.06 293 ALA A N 1
ATOM 2368 C CA . ALA A 1 293 ? 18.791 5.411 -23.449 1.00 53.06 293 ALA A CA 1
ATOM 2369 C C . ALA A 1 293 ? 18.434 4.403 -22.332 1.00 53.06 293 ALA A C 1
ATOM 2371 O O . ALA A 1 293 ? 19.099 3.379 -22.200 1.00 53.06 293 ALA A O 1
ATOM 2372 N N . ASN A 1 294 ? 17.401 4.686 -21.528 1.00 51.28 294 ASN A N 1
ATOM 2373 C CA . ASN A 1 294 ? 16.854 3.787 -20.507 1.00 51.28 294 ASN A CA 1
ATOM 2374 C C . ASN A 1 294 ? 15.453 3.261 -20.873 1.00 51.28 294 ASN A C 1
ATOM 2376 O O . ASN A 1 294 ? 14.759 2.742 -19.997 1.00 51.28 294 ASN A O 1
ATOM 2380 N N . LEU A 1 295 ? 15.001 3.442 -22.121 1.00 53.22 295 LEU A N 1
ATOM 2381 C CA . LEU A 1 295 ? 13.717 2.908 -22.566 1.00 53.22 295 LEU A CA 1
ATOM 2382 C C . LEU A 1 295 ? 13.740 1.373 -22.554 1.00 53.22 295 LEU A C 1
ATOM 2384 O O . LEU A 1 295 ? 14.768 0.774 -22.883 1.00 53.22 295 LEU A O 1
ATOM 2388 N N . PRO A 1 296 ? 12.604 0.734 -22.230 1.00 50.75 296 PRO A N 1
ATOM 2389 C CA . PRO A 1 296 ? 12.388 -0.670 -22.533 1.00 50.75 296 PRO A CA 1
ATOM 2390 C C . PRO A 1 296 ? 12.744 -0.940 -23.994 1.00 50.75 296 PRO A C 1
ATOM 2392 O O . PRO A 1 296 ? 12.278 -0.231 -24.887 1.00 50.75 296 PRO A O 1
ATOM 2395 N N . THR A 1 297 ? 13.513 -1.995 -24.263 1.00 47.81 297 THR A N 1
ATOM 2396 C CA . THR A 1 297 ? 13.820 -2.447 -25.634 1.00 47.81 297 THR A CA 1
ATOM 2397 C C . THR A 1 297 ? 12.579 -2.892 -26.418 1.00 47.81 297 THR A C 1
ATOM 2399 O O . THR A 1 297 ? 12.682 -3.216 -27.595 1.00 47.81 297 THR A O 1
ATOM 2402 N N . THR A 1 298 ? 11.400 -2.895 -25.790 1.00 44.19 298 THR A N 1
ATOM 2403 C CA . THR A 1 298 ? 10.104 -3.211 -26.400 1.00 44.19 298 THR A CA 1
ATOM 2404 C C . THR A 1 298 ? 9.369 -2.003 -26.989 1.00 44.19 298 THR A C 1
ATOM 2406 O O . THR A 1 298 ? 8.203 -2.129 -27.346 1.00 44.19 298 THR A O 1
ATOM 2409 N N . LEU A 1 299 ? 10.024 -0.844 -27.105 1.00 40.75 299 LEU A N 1
ATOM 2410 C CA . LEU A 1 299 ? 9.523 0.328 -27.838 1.00 40.75 299 LEU A CA 1
ATOM 2411 C C . LEU A 1 299 ? 10.202 0.477 -29.211 1.00 40.75 299 LEU A C 1
ATOM 2413 O O . LEU A 1 299 ? 10.673 1.562 -29.552 1.00 40.75 299 LEU A O 1
ATOM 2417 N N . ASN A 1 300 ? 10.257 -0.618 -29.974 1.00 35.72 300 ASN A N 1
ATOM 2418 C CA . ASN A 1 300 ? 10.383 -0.540 -31.432 1.00 35.72 300 ASN A CA 1
ATOM 2419 C C . ASN A 1 300 ? 8.985 -0.528 -32.047 1.00 35.72 300 ASN A C 1
ATOM 2421 O O . ASN A 1 300 ? 8.205 -1.443 -31.701 1.00 35.72 300 ASN A O 1
#

Nearest PDB structures (foldseek):
  5t3w-assembly4_H  TM=4.189E-01  e=7.658E+00  Marburg virus - Musoke, Kenya, 1980

Organism: NCBI:txid2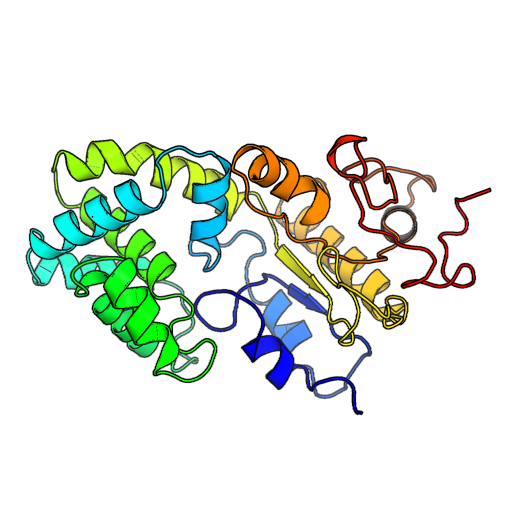303982

pLDDT: mean 77.54, std 16.58, range [28.27, 96.75]

Radius of gyration: 20.36 Å; Cα contacts (8 Å, |Δi|>4): 400; chains: 1; bounding box: 51×46×61 Å

Sequence (300 aa):
MTAGNIEEQKKYARGPMKLGPNVYIPRKQNSRDRDILDSIARPFFERHRPTATFYEQAAEMLPADTRDQLVRQLWQLTPETIRVKGFALALEGVPLSTRSAPELEKRARIWLNTPSEAVFRRLVKEYPTNYFDGAKSTALWATEAICQQLSHPNCDRLRPVFAERNRRVISSVNIELVQAPGSHCLTKGRLQPLPGYSDFQYQQTAKYYLLAALQTGQLPQIVSHFAVDSFLINQGKYPHCDPRGFDLQRLYNLISQALDYDPGTVYGIVPRYGTNILAGDNIWWHNRVFDQANLPTTLN

Secondary structure (DSSP, 8-state):
-PPPPHHHHHHHS-SGGG--SSEEE-SS--TT-HHHHHTTSS-TT-SS-TTHHHHHHHTTSS-HHHHHHHHHHHHHHS-HHHHHHHHHHHTTTS-TTSTTHHHHHHHHHHHHHSS-HHHHHHHHTTS-TTTTTTHHHHHHHHHHHHHTT---HHHHHHHHHHHHHHHHHTT---EEEP--S---TT--SS----PPPPHHHHHHHHHHHHHHHHHHTS-PPB--HHHHTHHHHTTTPPPP-PSTT--HHHHHHHHHHHHTPPTT--SBSPP-EES-GGGT--EE--TTTS-GGGS-TT--

Foldseek 3Di:
DDQPDPVRVLLVQFFQPSPNFLAEFELDDDPPPCVNVVSLVDQLQDQQTGPLVVLLVLVCLDDPQVLLVLLLVLVVVADPVLLVVLLVQSCPPVDPVDPRSVQLSVLLVVSSPDPGPVRVVVVCVVDPPCSSRRSVSSSLSSSQSSLVVDDDVSSVSCVVSSVSSSVVSRQDGGYHYRWGDFDFLPDPDDGGATDARHPSRLLSVLVVQVVNCVSVVHRHADAFQQQSCLSCVVVVDDTGQPPANHDQLSSVQSNCVVVVHDRPDHSHDDAAEDSDVVVVHRHDYDCSRYPPVSDDPPPD

Solvent-accessible surface area (backbone atoms only — not comparable to full-atom values): 17195 Å² total; per-residue (Å²): 133,77,76,74,52,67,74,58,49,36,62,68,38,71,20,23,78,57,49,32,42,56,34,70,39,54,58,60,95,54,100,80,55,59,58,63,58,56,38,68,74,45,71,65,50,45,77,81,52,33,47,42,58,60,56,32,58,71,70,56,73,50,58,66,68,60,49,55,47,45,53,30,51,51,53,74,72,47,56,66,74,53,50,54,52,7,44,52,61,47,48,60,88,57,66,79,92,42,88,42,63,72,50,37,52,52,35,12,47,54,56,50,70,40,94,42,70,72,57,45,59,54,54,57,72,78,45,63,87,66,68,62,46,21,11,65,31,50,38,52,41,15,48,50,47,34,43,76,76,43,94,49,75,61,40,64,70,43,43,64,43,53,52,54,26,56,56,47,40,50,72,46,73,48,74,43,72,55,70,75,84,54,59,56,93,79,65,73,82,86,74,37,58,42,81,69,80,34,71,60,35,46,55,48,51,34,51,52,52,52,52,48,18,64,76,68,77,44,84,66,75,48,81,33,48,26,43,67,30,55,69,36,50,83,71,78,38,83,51,58,39,41,60,64,53,58,57,58,62,62,37,30,34,54,41,18,64,76,69,76,44,63,76,78,52,75,58,46,66,80,84,28,76,24,80,45,56,91,82,60,25,36,31,33,39,50,71,77,34,38,54,75,95,70,53,59,90,81,78,118

Mean predicted aligned error: 9.21 Å